Protein AF-A0A953TD61-F1 (afdb_monomer)

Solvent-accessible surface area (backbone atoms only — not comparable to full-atom values): 10544 Å² total; per-residue (Å²): 141,70,76,43,74,45,66,71,70,44,98,88,48,30,30,57,29,35,32,73,29,71,66,87,88,60,69,50,25,91,48,70,39,69,30,30,52,64,62,56,59,44,65,55,43,39,70,59,88,69,64,51,62,60,52,46,26,22,32,59,20,44,52,94,82,62,68,45,67,29,32,35,44,33,43,32,48,51,88,45,45,30,19,66,27,52,58,43,60,45,64,42,51,42,48,46,72,72,83,89,61,90,57,77,68,76,60,95,72,79,56,65,42,73,56,65,56,94,85,57,55,69,68,56,58,50,49,52,52,51,47,45,57,69,54,35,74,40,93,92,34,48,75,76,65,30,45,36,34,23,49,14,72,47,86,96,52,69,51,72,32,43,46,39,33,32,38,43,50,62,38,68,49,50,77,50,71,83,34,40,48,63,66,63,25,54,119

Structure (mmCIF, N/CA/C/O backbone):
data_AF-A0A953TD61-F1
#
_entry.id   AF-A0A953TD61-F1
#
loop_
_atom_site.group_PDB
_atom_site.id
_atom_site.type_symbol
_atom_site.label_atom_id
_atom_site.label_alt_id
_atom_site.label_comp_id
_atom_site.label_asym_id
_atom_site.label_entity_id
_atom_site.label_seq_id
_atom_site.pdbx_PDB_ins_code
_atom_site.Cartn_x
_atom_site.Cartn_y
_atom_site.Cartn_z
_atom_site.occupancy
_atom_site.B_iso_or_equiv
_atom_site.auth_seq_id
_atom_site.auth_comp_id
_atom_site.auth_asym_id
_atom_site.auth_atom_id
_atom_site.pdbx_PDB_model_num
ATOM 1 N N . MET A 1 1 ? 18.459 3.121 7.136 1.00 71.12 1 MET A N 1
ATOM 2 C CA . MET A 1 1 ? 17.610 2.366 6.193 1.00 71.12 1 MET A CA 1
ATOM 3 C C . MET A 1 1 ? 17.046 1.161 6.914 1.00 71.12 1 MET A C 1
ATOM 5 O O . MET A 1 1 ? 17.725 0.621 7.779 1.00 71.12 1 MET A O 1
ATOM 9 N N . ARG A 1 2 ? 15.811 0.778 6.590 1.00 78.56 2 ARG A N 1
ATOM 10 C CA . ARG A 1 2 ? 15.090 -0.343 7.201 1.00 78.56 2 ARG A CA 1
ATOM 11 C C . ARG A 1 2 ? 14.958 -1.474 6.184 1.00 78.56 2 ARG A C 1
ATOM 13 O O . ARG A 1 2 ? 14.895 -1.210 4.984 1.00 78.56 2 ARG A O 1
ATOM 20 N N . LEU A 1 3 ? 14.929 -2.714 6.668 1.00 85.81 3 LEU A N 1
ATOM 21 C CA . LEU A 1 3 ? 14.542 -3.854 5.841 1.00 85.81 3 LEU A CA 1
ATOM 22 C C . LEU A 1 3 ? 13.082 -3.690 5.417 1.00 85.81 3 LEU A C 1
ATOM 24 O O . LEU A 1 3 ? 12.226 -3.342 6.233 1.00 85.81 3 LEU A O 1
ATOM 28 N N . LEU A 1 4 ? 12.805 -3.947 4.147 1.00 88.88 4 LEU A N 1
ATOM 29 C CA . LEU A 1 4 ? 11.438 -4.015 3.655 1.00 88.88 4 LEU A CA 1
ATOM 30 C C . LEU A 1 4 ? 10.788 -5.289 4.173 1.00 88.88 4 LEU A C 1
ATOM 32 O O . LEU A 1 4 ? 11.476 -6.275 4.439 1.00 88.88 4 LEU A O 1
ATOM 36 N N . LYS A 1 5 ? 9.461 -5.290 4.282 1.00 91.44 5 LYS A N 1
ATOM 37 C CA . LYS A 1 5 ? 8.729 -6.548 4.400 1.00 91.44 5 LYS A CA 1
ATOM 38 C C . LYS A 1 5 ? 8.460 -7.067 2.997 1.00 91.44 5 LYS A C 1
ATOM 40 O O . LYS A 1 5 ? 7.758 -6.369 2.266 1.00 91.44 5 LYS A O 1
ATOM 45 N N . PRO A 1 6 ? 9.003 -8.228 2.600 1.00 91.12 6 PRO A N 1
ATOM 46 C CA . PRO A 1 6 ? 8.656 -8.869 1.340 1.00 91.12 6 PRO A CA 1
ATOM 47 C C . PRO A 1 6 ? 7.180 -9.262 1.304 1.00 91.12 6 PRO A C 1
ATOM 49 O O . PRO A 1 6 ? 6.571 -9.538 2.338 1.00 91.12 6 PRO A O 1
ATOM 52 N N . LEU A 1 7 ? 6.622 -9.312 0.102 1.00 91.25 7 LEU A N 1
ATOM 53 C CA . LEU A 1 7 ? 5.311 -9.889 -0.144 1.00 91.25 7 LEU A CA 1
ATOM 54 C C . LEU A 1 7 ? 5.343 -11.401 0.147 1.00 91.25 7 LEU A C 1
ATOM 56 O O . LEU A 1 7 ? 6.167 -12.119 -0.422 1.00 91.25 7 LEU A O 1
ATOM 60 N N . THR A 1 8 ? 4.443 -11.882 1.003 1.00 88.94 8 THR A N 1
ATOM 61 C CA . THR A 1 8 ? 4.252 -13.318 1.261 1.00 88.94 8 THR A CA 1
ATOM 62 C C . THR A 1 8 ? 3.082 -13.810 0.422 1.00 88.94 8 THR A C 1
ATOM 64 O O . THR A 1 8 ? 1.988 -13.262 0.529 1.00 88.94 8 THR A O 1
ATOM 67 N N . VAL A 1 9 ? 3.320 -14.810 -0.426 1.00 93.62 9 VAL A N 1
ATOM 68 C CA . VAL A 1 9 ? 2.310 -15.365 -1.338 1.00 93.62 9 VAL A CA 1
ATOM 69 C C . VAL A 1 9 ? 1.708 -16.623 -0.722 1.00 93.62 9 VAL A C 1
ATOM 71 O O . VAL A 1 9 ? 2.447 -17.516 -0.302 1.00 93.62 9 VAL A O 1
ATOM 74 N N . ASP A 1 10 ? 0.381 -16.688 -0.681 1.00 94.25 10 ASP A N 1
ATOM 75 C CA . ASP A 1 10 ? -0.367 -17.861 -0.241 1.00 94.25 10 ASP A CA 1
ATOM 76 C C . ASP A 1 10 ? -0.190 -19.025 -1.242 1.00 94.25 10 ASP A C 1
ATOM 78 O O . ASP A 1 10 ? 0.139 -18.803 -2.412 1.00 94.25 10 ASP A O 1
ATOM 82 N N . PRO A 1 11 ? -0.421 -20.291 -0.838 1.00 95.62 11 PRO A N 1
ATOM 83 C CA . PRO A 1 11 ? -0.244 -21.449 -1.722 1.00 95.62 11 PRO A CA 1
ATOM 84 C C . PRO A 1 11 ? -1.056 -21.406 -3.026 1.00 95.62 11 PRO A C 1
ATOM 86 O O . PRO A 1 11 ? -0.688 -22.063 -3.998 1.00 95.62 11 PRO A O 1
ATOM 89 N N . ASP A 1 12 ? -2.151 -20.643 -3.062 1.00 95.06 12 ASP A N 1
ATOM 90 C CA . ASP A 1 12 ? -2.997 -20.452 -4.244 1.00 95.06 12 ASP A CA 1
ATOM 91 C C . ASP A 1 12 ? -2.491 -19.347 -5.198 1.00 95.06 12 ASP A C 1
ATOM 93 O O . ASP A 1 12 ? -3.130 -19.050 -6.210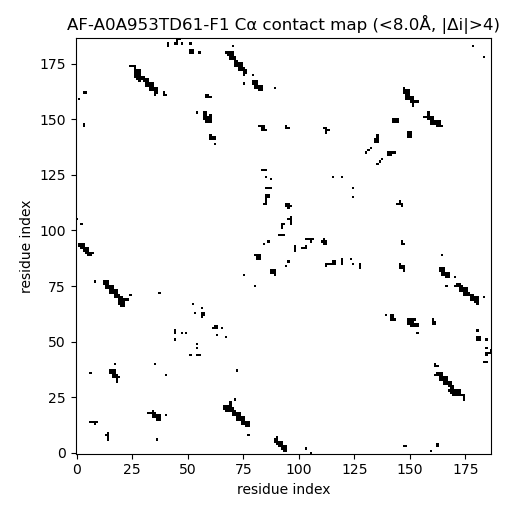 1.00 95.06 12 ASP A O 1
ATOM 97 N N . GLY A 1 13 ? -1.335 -18.743 -4.901 1.00 96.06 13 GLY A N 1
ATOM 98 C CA . GLY A 1 13 ? -0.738 -17.668 -5.691 1.00 96.06 13 GLY A CA 1
ATOM 99 C C . GLY A 1 13 ? -1.340 -16.287 -5.422 1.00 96.06 13 GLY A C 1
ATOM 100 O O . GLY A 1 13 ? -1.024 -15.332 -6.146 1.00 96.06 13 GLY A O 1
ATOM 101 N N . THR A 1 14 ? -2.209 -16.160 -4.417 1.00 97.38 14 THR A N 1
ATOM 102 C CA . THR A 1 14 ? -2.798 -14.886 -4.005 1.00 97.38 14 THR A CA 1
ATOM 103 C C . THR A 1 14 ? -2.101 -14.295 -2.786 1.00 97.38 14 THR A C 1
ATOM 105 O O . THR A 1 14 ? -1.265 -14.922 -2.142 1.00 97.38 14 THR A O 1
ATOM 108 N N . VAL A 1 15 ? -2.378 -13.023 -2.529 1.00 97.31 15 VAL A N 1
ATOM 109 C CA . VAL A 1 15 ? -1.870 -12.262 -1.392 1.00 97.31 15 VAL A CA 1
ATOM 110 C C . VAL A 1 15 ? -3.025 -11.440 -0.851 1.00 97.31 15 VAL A C 1
ATOM 112 O O . VAL A 1 15 ? -3.818 -10.882 -1.619 1.00 97.31 15 VAL A O 1
ATOM 115 N N . GLU A 1 16 ? -3.097 -11.337 0.469 1.00 97.56 16 GLU A N 1
ATOM 116 C CA . GLU A 1 16 ? -4.021 -10.440 1.143 1.00 97.56 16 GLU A CA 1
ATOM 117 C C . GLU A 1 16 ? -3.362 -9.079 1.412 1.00 97.56 16 GLU A C 1
ATOM 119 O O . GLU A 1 16 ? -2.329 -8.961 2.079 1.00 97.56 16 GLU A O 1
ATOM 124 N N . VAL A 1 17 ? -3.963 -8.030 0.861 1.00 98.12 17 VAL A N 1
ATOM 125 C CA . VAL A 1 17 ? -3.501 -6.643 0.978 1.00 98.12 17 VAL A CA 1
ATOM 126 C C . VAL A 1 17 ? -4.634 -5.758 1.473 1.00 98.12 17 VAL A C 1
ATOM 128 O O . VAL A 1 17 ? -5.797 -6.147 1.444 1.00 98.12 17 VAL A O 1
ATOM 131 N N . VAL A 1 18 ? -4.311 -4.556 1.929 1.00 98.31 18 VAL A N 1
ATOM 132 C CA . VAL A 1 18 ? -5.294 -3.602 2.440 1.00 98.31 18 VAL A CA 1
ATOM 133 C C . VAL A 1 18 ? -5.077 -2.221 1.838 1.00 98.31 18 VAL A C 1
ATOM 135 O O . VAL A 1 18 ? -3.939 -1.775 1.676 1.00 98.31 18 VA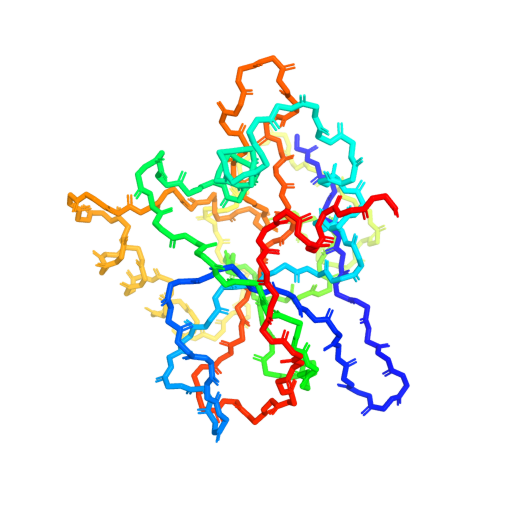L A O 1
ATOM 138 N N . THR A 1 19 ? -6.175 -1.547 1.502 1.00 98.25 19 THR A N 1
ATOM 139 C CA . THR A 1 19 ? -6.187 -0.163 1.015 1.00 98.25 19 THR A CA 1
ATOM 140 C C . THR A 1 19 ? -7.086 0.711 1.883 1.00 98.25 19 THR A C 1
ATOM 142 O O . THR A 1 19 ? -8.106 0.245 2.395 1.00 98.25 19 THR A O 1
ATOM 145 N N . ALA A 1 20 ? -6.701 1.977 2.034 1.00 97.75 20 ALA A N 1
ATOM 146 C CA . ALA A 1 20 ? -7.473 3.017 2.701 1.00 97.75 20 ALA A CA 1
ATOM 147 C C . ALA A 1 20 ? -7.879 4.061 1.657 1.00 97.75 20 ALA A C 1
ATOM 149 O O . ALA A 1 20 ? -7.024 4.587 0.945 1.00 97.75 20 ALA A O 1
ATOM 150 N N . THR A 1 21 ? -9.176 4.332 1.515 1.00 96.12 21 THR A N 1
ATOM 151 C CA . THR A 1 21 ? -9.692 5.131 0.398 1.00 96.12 21 THR A CA 1
ATOM 152 C C . THR A 1 21 ? -11.025 5.796 0.731 1.00 96.12 21 THR A C 1
ATOM 154 O O . THR A 1 21 ? -11.779 5.339 1.589 1.00 96.12 21 THR A O 1
ATOM 157 N N . LYS A 1 22 ? -11.349 6.875 0.017 1.00 95.50 22 LYS A N 1
ATOM 158 C CA . LYS A 1 22 ? -12.690 7.479 0.009 1.00 95.50 22 LYS A CA 1
ATOM 159 C C . LYS A 1 22 ? -13.619 6.937 -1.067 1.00 95.50 22 LYS A C 1
ATOM 161 O O . LYS A 1 22 ? -14.803 7.254 -1.069 1.00 95.50 22 LYS A O 1
ATOM 166 N N . TYR A 1 23 ? -13.087 6.131 -1.976 1.00 95.12 23 TYR A N 1
ATOM 167 C CA . TYR A 1 23 ? -13.833 5.567 -3.090 1.00 95.12 23 TYR A CA 1
ATOM 168 C C . TYR A 1 23 ? -14.343 4.161 -2.766 1.00 95.12 23 TYR A C 1
ATOM 170 O O . TYR A 1 23 ? -13.807 3.466 -1.902 1.00 95.12 23 TYR A O 1
ATOM 178 N N . GLU A 1 24 ? -15.375 3.737 -3.487 1.00 95.62 24 GLU A N 1
ATOM 179 C CA . GLU A 1 24 ? -15.787 2.336 -3.540 1.00 95.62 24 GLU A CA 1
ATOM 180 C C . GLU A 1 24 ? -14.776 1.536 -4.373 1.00 95.62 24 GLU A C 1
ATOM 182 O O . GLU A 1 24 ? -14.328 1.993 -5.431 1.00 95.62 24 GLU A O 1
ATOM 187 N N . VAL A 1 25 ? -14.407 0.344 -3.900 1.00 96.50 25 VAL A N 1
ATOM 188 C CA . VAL A 1 25 ? -13.493 -0.544 -4.628 1.00 96.50 25 VAL A CA 1
ATOM 189 C C . VAL A 1 25 ? -14.304 -1.468 -5.529 1.00 96.50 25 VAL A C 1
ATOM 191 O O . VAL A 1 25 ? -15.242 -2.128 -5.091 1.00 96.50 25 VAL A O 1
ATOM 194 N N . THR A 1 26 ? -13.928 -1.518 -6.803 1.00 95.62 26 THR A N 1
ATOM 195 C CA . THR A 1 26 ? -14.569 -2.348 -7.831 1.00 95.62 26 THR A CA 1
ATOM 196 C C . THR A 1 26 ? -13.637 -3.467 -8.290 1.00 95.62 26 THR A C 1
ATOM 198 O O . THR A 1 26 ? -12.434 -3.431 -8.040 1.00 95.62 26 THR A O 1
ATOM 201 N N . SER A 1 27 ? -14.198 -4.476 -8.955 1.00 96.50 27 SER A N 1
ATOM 202 C CA . SER A 1 27 ? -13.443 -5.550 -9.603 1.00 96.50 27 SER A CA 1
ATOM 203 C C . SER A 1 27 ? -13.948 -5.691 -11.046 1.00 96.50 27 SER A C 1
ATOM 205 O O . SER A 1 27 ? -15.150 -5.910 -11.227 1.00 96.50 27 SER A O 1
ATOM 207 N N . PRO A 1 28 ? -13.096 -5.511 -12.072 1.00 97.81 28 PRO A N 1
ATOM 208 C CA . PRO A 1 28 ? -11.665 -5.201 -11.987 1.00 97.81 28 PRO A CA 1
ATOM 209 C C . PRO A 1 28 ? -11.389 -3.789 -11.443 1.00 97.81 28 PRO A C 1
ATOM 211 O O . PRO A 1 28 ? -12.237 -2.901 -11.538 1.00 97.81 28 PRO A O 1
ATOM 214 N N . LEU A 1 29 ? -10.184 -3.562 -10.912 1.00 97.81 29 LEU A N 1
ATOM 215 C CA . LEU A 1 29 ? -9.787 -2.243 -10.404 1.00 97.81 29 LEU A CA 1
ATOM 216 C C . LEU A 1 29 ? -9.742 -1.192 -11.526 1.00 97.81 29 LEU A C 1
ATOM 218 O O . LEU A 1 29 ? -9.069 -1.375 -12.542 1.00 97.81 29 LEU A O 1
ATOM 222 N N . TYR A 1 30 ? -10.401 -0.049 -11.319 1.00 94.56 30 TYR A N 1
ATOM 223 C CA . TYR A 1 30 ? -10.442 1.049 -12.297 1.00 94.56 30 TYR A CA 1
ATOM 224 C C . TYR A 1 30 ? -9.081 1.737 -12.519 1.00 94.56 30 TYR A C 1
ATOM 226 O O . TYR A 1 30 ? -8.790 2.229 -13.614 1.00 94.56 30 TYR A O 1
ATOM 234 N N . GLY A 1 31 ? -8.233 1.759 -11.490 1.00 93.88 31 GLY A N 1
ATOM 235 C CA . GLY A 1 31 ? -6.922 2.397 -11.502 1.00 93.88 31 GLY A CA 1
ATOM 236 C C . GLY A 1 31 ? -5.918 1.652 -10.631 1.00 93.88 31 GLY A C 1
ATOM 237 O O . GLY A 1 31 ? -6.282 0.735 -9.892 1.00 93.88 31 GLY A O 1
ATOM 238 N N . ASP A 1 32 ? -4.656 2.061 -10.732 1.00 95.38 32 ASP A N 1
ATOM 239 C CA . ASP A 1 32 ? -3.615 1.565 -9.838 1.00 95.38 32 ASP A CA 1
ATOM 240 C C . ASP A 1 32 ? -3.990 1.907 -8.397 1.00 95.38 32 ASP A C 1
ATOM 242 O O . ASP A 1 32 ? -4.325 3.049 -8.078 1.00 95.38 32 ASP A O 1
ATOM 246 N N . THR A 1 33 ? -3.974 0.895 -7.537 1.00 96.50 33 THR A N 1
ATOM 247 C CA . THR A 1 33 ? -4.426 1.019 -6.152 1.00 96.50 33 THR A CA 1
ATOM 248 C C . THR A 1 33 ? -3.239 0.845 -5.222 1.00 96.50 33 THR A C 1
ATOM 250 O O . THR A 1 33 ? -2.604 -0.211 -5.217 1.00 96.50 33 THR A O 1
ATOM 253 N N . TRP A 1 34 ? -2.947 1.878 -4.429 1.00 96.12 34 TRP A N 1
ATOM 254 C CA . TRP A 1 34 ? -1.965 1.797 -3.351 1.00 96.12 34 TRP A CA 1
ATOM 255 C C . TRP A 1 34 ? -2.477 0.900 -2.231 1.00 96.12 34 TRP A C 1
ATOM 257 O O . TRP A 1 34 ? -3.594 1.074 -1.732 1.00 96.12 34 TRP A O 1
ATOM 267 N N . VAL A 1 35 ? -1.643 -0.058 -1.838 1.00 97.94 35 VAL A N 1
ATOM 268 C CA . VAL A 1 35 ? -1.954 -1.032 -0.796 1.00 97.94 35 VAL A CA 1
ATOM 269 C C . VAL A 1 35 ? -0.756 -1.258 0.119 1.00 97.94 35 VAL A C 1
ATOM 271 O O . VAL A 1 35 ? 0.397 -1.016 -0.242 1.00 97.94 35 VAL A O 1
ATOM 274 N N . THR A 1 36 ? -1.041 -1.784 1.302 1.00 97.19 36 THR A N 1
ATOM 275 C CA . THR A 1 36 ? -0.051 -2.380 2.200 1.00 97.19 36 THR A CA 1
ATOM 276 C C . THR A 1 36 ? -0.423 -3.831 2.500 1.00 97.19 36 THR A C 1
ATOM 278 O O . THR A 1 36 ? -1.512 -4.284 2.151 1.00 97.19 36 THR A O 1
ATOM 281 N N . ILE A 1 37 ? 0.488 -4.597 3.093 1.00 94.44 37 ILE A N 1
ATOM 282 C CA . ILE A 1 37 ? 0.284 -6.030 3.339 1.00 94.44 37 ILE A CA 1
ATOM 283 C C . ILE A 1 37 ? -0.515 -6.269 4.621 1.00 94.44 37 ILE A C 1
ATOM 285 O O . ILE A 1 37 ? -0.309 -5.606 5.642 1.00 94.44 37 ILE A O 1
ATOM 289 N N . VAL A 1 38 ? -1.401 -7.262 4.600 1.00 95.50 38 VAL A N 1
ATOM 290 C CA . VAL A 1 38 ? -2.041 -7.760 5.822 1.00 95.50 38 VAL A CA 1
ATOM 291 C C . VAL A 1 38 ? -1.084 -8.734 6.529 1.00 95.50 38 VAL A C 1
ATOM 293 O O . VAL A 1 38 ? -0.414 -9.517 5.857 1.00 95.50 38 VAL A O 1
ATOM 296 N N . PRO A 1 39 ? -0.961 -8.702 7.872 1.00 95.06 39 PRO A N 1
ATOM 297 C CA . PRO A 1 39 ? -1.645 -7.828 8.829 1.00 95.06 39 PRO A CA 1
ATOM 298 C C . PRO A 1 39 ? -0.784 -6.637 9.296 1.00 95.06 39 PRO A C 1
ATOM 300 O O . PRO A 1 39 ? -0.927 -6.202 10.438 1.00 95.06 39 PRO A O 1
ATOM 303 N N . GLU A 1 40 ? 0.139 -6.105 8.482 1.00 95.69 40 GLU A N 1
ATOM 304 C CA . GLU A 1 40 ? 1.085 -5.069 8.935 1.00 95.69 40 GLU A CA 1
ATOM 305 C C . GLU A 1 40 ? 0.373 -3.826 9.473 1.00 95.69 40 GLU A C 1
ATOM 307 O O . GLU A 1 40 ? 0.580 -3.463 10.633 1.00 95.69 40 GLU A O 1
ATOM 312 N N . MET A 1 41 ? -0.476 -3.200 8.654 1.00 95.81 41 MET A N 1
ATOM 313 C CA . MET A 1 41 ? -1.194 -1.988 9.054 1.00 95.81 41 MET A CA 1
ATOM 314 C C . MET A 1 41 ? -2.053 -2.235 10.292 1.00 95.81 41 MET A C 1
ATOM 316 O O . MET A 1 41 ? -2.040 -1.425 11.214 1.00 95.81 41 MET A O 1
ATOM 320 N N . GLN A 1 42 ? -2.738 -3.381 10.346 1.00 96.25 42 GLN A N 1
ATOM 321 C CA . GLN A 1 42 ? -3.600 -3.737 11.472 1.00 96.25 42 GLN A CA 1
ATOM 322 C C . GLN A 1 42 ? -2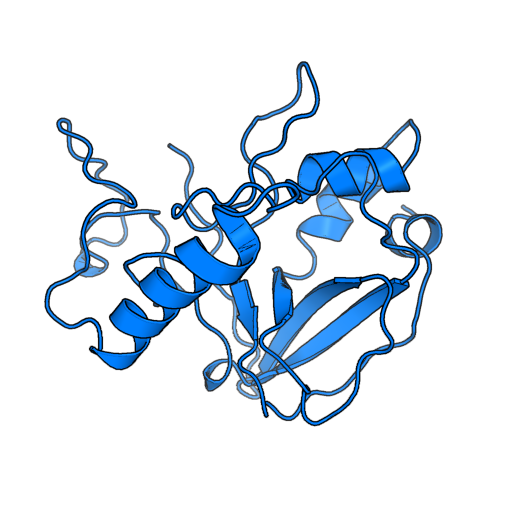.798 -3.915 12.765 1.00 96.25 42 GLN A C 1
ATOM 324 O O . GLN A 1 42 ? -3.165 -3.391 13.812 1.00 96.25 42 GLN A O 1
ATOM 329 N N . THR A 1 43 ? -1.654 -4.598 12.687 1.00 96.56 43 THR A N 1
ATOM 330 C CA . THR A 1 43 ? -0.761 -4.819 13.834 1.00 96.56 43 THR A CA 1
ATOM 331 C C . THR A 1 43 ? -0.259 -3.501 14.420 1.00 96.56 43 THR A C 1
ATOM 333 O O . THR A 1 43 ? -0.119 -3.377 15.638 1.00 96.56 43 THR A O 1
ATOM 336 N N . ILE A 1 44 ? 0.024 -2.518 13.560 1.00 96.00 44 ILE A N 1
ATOM 337 C CA . ILE A 1 44 ? 0.470 -1.190 13.983 1.00 96.00 44 ILE A CA 1
ATOM 338 C C . ILE A 1 44 ? -0.706 -0.405 14.571 1.00 96.00 44 ILE A C 1
ATOM 340 O O . ILE A 1 44 ? -0.597 0.105 15.687 1.00 96.00 44 ILE A O 1
ATOM 344 N N . CYS A 1 45 ? -1.835 -0.341 13.862 1.00 97.00 45 CYS A N 1
ATOM 345 C CA . CYS A 1 45 ? -2.933 0.539 14.243 1.00 97.00 45 CYS A CA 1
ATOM 346 C C . 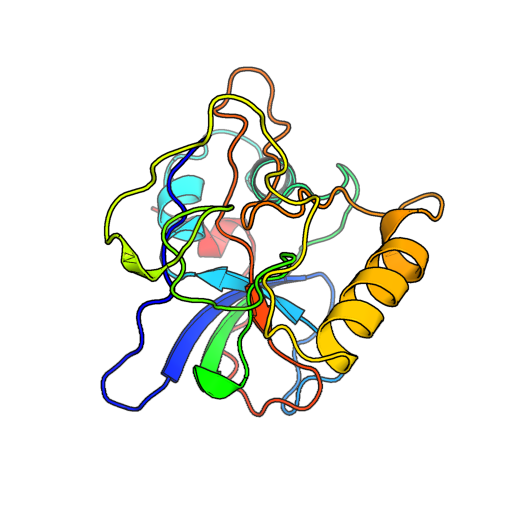CYS A 1 45 ? -3.752 0.048 15.443 1.00 97.00 45 CYS A C 1
ATOM 348 O O . CYS A 1 45 ? -4.337 0.864 16.144 1.00 97.00 45 CYS A O 1
ATOM 350 N N . ARG A 1 46 ? -3.693 -1.241 15.801 1.00 97.38 46 ARG A N 1
ATOM 351 C CA . ARG A 1 46 ? -4.241 -1.747 17.078 1.00 97.38 46 ARG A CA 1
ATOM 352 C C . ARG A 1 46 ? -3.605 -1.139 18.327 1.00 97.38 46 ARG A C 1
ATOM 354 O O . ARG A 1 46 ? -4.147 -1.260 19.420 1.00 97.38 46 ARG A O 1
ATOM 361 N N . ARG A 1 47 ? -2.432 -0.516 18.185 1.00 95.75 47 ARG A N 1
ATOM 362 C CA . ARG A 1 47 ? -1.710 0.158 19.277 1.00 95.75 47 ARG A CA 1
ATOM 363 C C . ARG A 1 47 ? -1.978 1.660 19.317 1.00 95.75 47 ARG A C 1
ATOM 365 O O . ARG A 1 47 ? -1.354 2.370 20.103 1.00 95.75 47 ARG A O 1
ATOM 372 N N . PHE A 1 48 ? -2.840 2.158 18.437 1.00 95.75 48 PHE A N 1
ATOM 373 C CA . PHE A 1 48 ? -3.214 3.561 18.392 1.00 95.75 48 PHE A CA 1
ATOM 374 C C . PHE A 1 48 ? -4.038 3.929 19.622 1.00 95.75 48 PHE A C 1
ATOM 376 O O . PHE A 1 48 ? -4.903 3.182 20.067 1.00 95.75 48 PHE A O 1
ATOM 383 N N . THR A 1 49 ? -3.724 5.087 20.193 1.00 94.00 49 THR A N 1
ATOM 384 C CA . THR A 1 49 ? -4.357 5.607 21.415 1.00 94.00 49 THR A CA 1
ATOM 385 C C . THR A 1 49 ? -5.053 6.946 21.192 1.00 94.00 49 THR A C 1
ATOM 387 O O . THR A 1 49 ? -5.662 7.472 22.118 1.00 94.00 49 THR A O 1
ATOM 390 N N . GLY A 1 50 ? -4.937 7.520 19.991 1.00 93.06 50 GLY A N 1
ATOM 391 C CA . GLY A 1 50 ? -5.523 8.811 19.636 1.00 93.06 50 GLY A CA 1
ATOM 392 C C . GLY A 1 50 ? -6.566 8.680 18.532 1.00 93.06 50 GLY A C 1
ATOM 393 O O . GLY A 1 50 ? -7.222 7.651 18.397 1.00 93.06 50 GLY A O 1
ATOM 394 N N . ASP A 1 51 ? -6.688 9.730 17.724 1.00 96.69 51 ASP A N 1
ATOM 395 C CA . ASP A 1 51 ? -7.488 9.710 16.500 1.00 96.69 51 ASP A CA 1
ATOM 396 C C . ASP A 1 51 ? -6.911 8.677 15.516 1.00 96.69 51 ASP A C 1
ATOM 398 O O . ASP A 1 51 ? -5.842 8.879 14.934 1.00 96.69 51 ASP A O 1
ATOM 402 N N . VAL A 1 52 ? -7.612 7.550 15.365 1.00 97.31 52 VAL A N 1
ATOM 403 C CA . VAL A 1 52 ? -7.199 6.423 14.517 1.00 97.31 52 VAL A CA 1
ATOM 404 C C . VAL A 1 52 ? -7.074 6.848 13.059 1.00 97.31 52 VAL A C 1
ATOM 406 O O . VAL A 1 52 ? -6.114 6.467 12.391 1.00 97.31 52 VAL A O 1
ATOM 409 N N . THR A 1 53 ? -8.012 7.658 12.569 1.00 97.38 53 THR A N 1
ATOM 410 C CA . THR A 1 53 ? -8.019 8.118 11.181 1.00 97.38 53 THR A CA 1
ATOM 411 C C . THR A 1 53 ? -6.813 9.020 10.913 1.00 97.38 53 THR A C 1
ATOM 413 O O . THR A 1 53 ? -6.091 8.808 9.937 1.00 97.38 53 THR A O 1
ATOM 416 N N . MET A 1 54 ? -6.522 9.970 11.806 1.00 97.62 54 MET A N 1
ATOM 417 C CA . MET A 1 54 ? -5.323 10.809 11.705 1.00 97.62 54 MET A CA 1
ATOM 418 C C . MET A 1 54 ? -4.035 9.977 11.786 1.00 97.62 54 MET A C 1
ATOM 420 O O . MET A 1 54 ? -3.137 10.145 10.965 1.00 97.62 54 MET A O 1
ATOM 424 N N . GLN A 1 55 ? -3.960 9.022 12.715 1.00 97.69 55 GLN A N 1
ATOM 425 C CA . GLN A 1 55 ? -2.776 8.174 12.884 1.00 97.69 55 GLN A CA 1
ATOM 426 C C . GLN A 1 55 ? -2.557 7.205 11.714 1.00 97.69 55 GLN A C 1
ATOM 428 O O . GLN A 1 55 ? -1.415 6.855 11.410 1.00 97.69 55 GLN A O 1
ATOM 433 N N . LEU A 1 56 ? -3.615 6.798 11.007 1.00 97.81 56 LEU A N 1
ATOM 434 C CA . LEU A 1 56 ? -3.484 6.079 9.741 1.00 97.81 56 LEU A CA 1
ATOM 435 C C . LEU A 1 56 ? -2.974 6.984 8.618 1.00 97.81 56 LEU A C 1
ATOM 437 O O . LEU A 1 56 ? -2.127 6.538 7.849 1.00 97.81 56 LEU A O 1
ATOM 441 N N . ARG A 1 57 ? -3.425 8.244 8.522 1.00 96.94 57 ARG A N 1
ATOM 442 C CA . ARG A 1 57 ? -2.868 9.201 7.544 1.00 96.94 57 ARG A CA 1
ATOM 443 C C . ARG A 1 57 ? -1.380 9.417 7.770 1.00 96.94 57 ARG A C 1
ATOM 445 O O . ARG A 1 57 ? -0.612 9.369 6.813 1.00 96.94 57 ARG A O 1
ATOM 452 N N . GLU A 1 58 ? -0.987 9.580 9.030 1.00 96.62 58 GLU A N 1
ATOM 453 C CA . GLU A 1 58 ? 0.411 9.636 9.449 1.00 96.62 58 GLU A CA 1
ATOM 454 C C . GLU A 1 58 ? 1.168 8.390 8.989 1.00 96.62 58 GLU A C 1
ATOM 456 O O . GLU A 1 58 ? 2.098 8.499 8.194 1.00 96.62 58 GLU A O 1
ATOM 461 N N . LEU A 1 59 ? 0.720 7.202 9.410 1.00 97.12 59 LEU A N 1
ATOM 462 C CA . LEU A 1 59 ? 1.366 5.926 9.098 1.00 97.12 59 LEU A CA 1
ATOM 463 C C . LEU A 1 59 ? 1.512 5.688 7.590 1.00 97.12 59 LEU A C 1
ATOM 465 O O . LEU A 1 59 ? 2.550 5.202 7.141 1.00 97.12 59 LEU A O 1
ATOM 469 N N . LEU A 1 60 ? 0.476 6.000 6.813 1.00 96.44 60 LEU A N 1
ATOM 470 C CA . LEU A 1 60 ? 0.411 5.769 5.369 1.00 96.44 60 LEU A CA 1
ATOM 471 C C . LEU A 1 60 ? 1.027 6.913 4.548 1.00 96.44 60 LEU A C 1
ATOM 473 O O . LEU A 1 60 ? 1.016 6.851 3.322 1.00 96.44 60 LEU A O 1
ATOM 477 N N . GLY A 1 61 ? 1.587 7.943 5.192 1.00 94.56 61 GLY A N 1
ATOM 478 C CA . GLY A 1 61 ? 2.199 9.074 4.496 1.00 94.56 61 GLY A CA 1
ATOM 479 C C . GLY A 1 61 ? 1.205 9.888 3.665 1.00 94.56 61 GLY A C 1
ATOM 480 O O . GLY A 1 61 ? 1.572 10.448 2.636 1.00 94.56 61 GLY A O 1
ATOM 481 N N . LEU A 1 62 ? -0.058 9.935 4.088 1.00 93.81 62 LEU A N 1
ATOM 482 C CA . LEU A 1 62 ? -1.125 10.685 3.429 1.00 93.81 62 LEU A CA 1
ATOM 483 C C . LEU A 1 62 ? -1.160 12.138 3.938 1.00 93.81 62 LEU A C 1
ATOM 485 O O . LEU A 1 62 ? -0.761 12.384 5.079 1.00 93.81 62 LEU A O 1
ATOM 489 N N . PRO A 1 63 ? -1.661 13.102 3.142 1.00 92.00 63 PRO A N 1
ATOM 490 C CA . PRO A 1 63 ? -1.906 14.459 3.605 1.00 92.00 63 PRO A CA 1
ATOM 491 C C . PRO A 1 63 ? -2.841 14.476 4.826 1.00 92.00 63 PRO A C 1
ATOM 493 O O . PRO A 1 63 ? -3.744 13.634 4.909 1.00 92.00 63 PRO A O 1
ATOM 496 N N . PRO A 1 64 ? -2.677 15.433 5.759 1.00 92.38 64 PRO A N 1
ATOM 497 C CA . PRO A 1 64 ? -3.493 15.508 6.974 1.00 92.38 64 PRO A CA 1
ATOM 498 C C . PRO A 1 64 ? -5.007 15.587 6.723 1.00 92.38 64 PRO A C 1
ATOM 500 O O . PRO A 1 64 ? -5.796 15.115 7.541 1.00 92.38 64 PRO A O 1
ATOM 503 N N . ASP A 1 65 ? -5.412 16.160 5.591 1.00 91.69 65 ASP A N 1
ATOM 504 C CA . ASP A 1 65 ? -6.797 16.351 5.159 1.00 91.69 65 ASP A CA 1
ATOM 505 C C . ASP A 1 65 ? -7.311 15.242 4.220 1.00 91.69 65 ASP A C 1
ATOM 507 O O . ASP A 1 65 ? -8.469 15.273 3.803 1.00 91.69 65 ASP A O 1
ATOM 511 N N . HIS A 1 66 ? -6.499 14.226 3.902 1.00 92.75 66 HIS A N 1
ATOM 512 C CA . HIS A 1 66 ? -6.888 13.187 2.952 1.00 92.75 66 HIS A CA 1
ATOM 513 C C . HIS A 1 66 ? -7.959 12.239 3.510 1.00 92.75 66 HIS A C 1
ATOM 515 O O . HIS A 1 66 ? -7.762 11.539 4.501 1.00 92.75 66 HIS A O 1
ATOM 521 N N . GLU A 1 67 ? -9.119 12.164 2.872 1.00 95.25 67 GLU A N 1
ATOM 522 C CA . GLU A 1 67 ? -10.233 11.337 3.343 1.00 95.25 67 GLU A CA 1
ATOM 523 C C . GLU A 1 67 ? -9.977 9.836 3.125 1.00 95.25 67 GLU A C 1
ATOM 525 O O . GLU A 1 67 ? -9.724 9.398 2.005 1.00 95.25 67 GLU A O 1
ATOM 530 N N . ILE A 1 68 ? -10.106 9.044 4.195 1.00 96.69 68 ILE A N 1
ATOM 531 C CA . ILE A 1 68 ? -10.001 7.574 4.172 1.00 96.69 68 ILE A CA 1
ATOM 532 C C . ILE A 1 68 ? -11.146 6.901 4.957 1.00 96.69 68 ILE A C 1
ATOM 534 O O . ILE A 1 68 ? -10.888 6.097 5.847 1.00 96.69 68 ILE A O 1
ATOM 538 N N . PRO A 1 69 ? -12.423 7.222 4.673 1.00 97.75 69 PRO A N 1
ATOM 539 C CA . PRO A 1 69 ? -13.559 6.660 5.408 1.00 97.75 69 PRO A CA 1
ATOM 540 C C . PRO A 1 69 ? -13.694 5.138 5.260 1.00 97.75 69 PRO A C 1
ATOM 542 O O . PRO A 1 69 ? -14.378 4.516 6.070 1.00 97.75 69 PRO A O 1
ATOM 545 N N . ASN A 1 70 ? -13.064 4.542 4.241 1.00 98.12 70 ASN A N 1
ATOM 546 C CA . ASN A 1 70 ? -13.202 3.130 3.920 1.00 98.12 70 ASN A CA 1
ATOM 547 C C . ASN A 1 70 ? -11.844 2.424 3.971 1.00 98.12 70 ASN A C 1
ATOM 549 O O . ASN A 1 70 ? -10.891 2.843 3.308 1.00 98.12 70 ASN A O 1
ATOM 553 N N . ILE A 1 71 ? -11.792 1.301 4.682 1.00 98.44 71 ILE A N 1
ATOM 554 C CA . ILE A 1 71 ? -10.715 0.319 4.591 1.00 98.44 71 ILE A CA 1
ATOM 555 C C . ILE A 1 71 ? -11.263 -0.935 3.906 1.00 98.44 71 ILE A C 1
ATOM 557 O O . ILE A 1 71 ? -12.325 -1.436 4.280 1.00 98.44 71 ILE A O 1
ATOM 561 N N . TYR A 1 72 ? -10.527 -1.444 2.918 1.00 98.50 72 TYR A N 1
ATOM 562 C CA . TYR A 1 72 ? -10.840 -2.698 2.234 1.00 98.50 72 TYR A CA 1
ATOM 563 C C . TYR A 1 72 ? -9.653 -3.643 2.287 1.00 98.50 72 TYR A C 1
ATOM 565 O O . TYR A 1 72 ? -8.557 -3.292 1.846 1.00 98.50 72 TYR A O 1
ATOM 573 N N . THR A 1 73 ? -9.900 -4.868 2.739 1.00 98.25 73 THR A N 1
ATOM 574 C CA . THR A 1 73 ? -8.999 -5.992 2.486 1.00 98.25 73 THR A CA 1
ATOM 575 C C . THR A 1 73 ? -9.284 -6.551 1.097 1.00 98.25 73 THR A C 1
ATOM 577 O O . THR A 1 73 ? -10.439 -6.786 0.745 1.00 98.25 73 THR A O 1
ATOM 580 N N . LEU A 1 74 ? -8.243 -6.772 0.304 1.00 98.44 74 LEU A N 1
ATOM 581 C CA . LEU A 1 74 ? -8.319 -7.304 -1.050 1.00 98.44 74 LEU A CA 1
ATOM 582 C C . LEU A 1 74 ? -7.499 -8.588 -1.125 1.00 98.44 74 LEU A C 1
ATOM 584 O O . LEU A 1 74 ? -6.344 -8.612 -0.698 1.00 98.44 74 LEU A O 1
ATOM 588 N N . ARG A 1 75 ? -8.067 -9.635 -1.725 1.00 98.31 75 ARG A N 1
ATOM 589 C CA . ARG A 1 75 ? -7.299 -10.813 -2.145 1.00 98.31 75 ARG A CA 1
ATOM 590 C C . ARG A 1 75 ? -6.983 -10.694 -3.632 1.00 98.31 75 ARG A C 1
ATOM 592 O O . ARG A 1 75 ? -7.891 -10.539 -4.454 1.00 98.31 75 ARG A O 1
ATOM 599 N N . VAL A 1 76 ? -5.691 -10.710 -3.952 1.00 98.25 76 VAL A N 1
ATOM 600 C CA . VAL A 1 76 ? -5.136 -10.317 -5.257 1.00 98.25 76 VAL A CA 1
ATOM 601 C C . VAL A 1 76 ? -4.115 -11.353 -5.707 1.00 98.25 76 VAL A C 1
ATOM 603 O O . VAL A 1 76 ? -3.387 -11.892 -4.880 1.00 98.25 76 VAL A O 1
ATOM 606 N N . LYS A 1 77 ? -4.009 -11.629 -7.010 1.00 98.19 77 LYS A N 1
ATOM 607 C CA . LYS A 1 77 ? -2.914 -12.460 -7.529 1.00 98.19 77 LYS A CA 1
ATOM 608 C C . LYS A 1 77 ? -1.577 -11.752 -7.324 1.00 98.19 77 LYS A C 1
ATOM 610 O O . LYS A 1 77 ? -1.437 -10.585 -7.680 1.00 98.19 77 LYS A O 1
ATOM 615 N N . ALA A 1 78 ? -0.564 -12.470 -6.846 1.00 97.06 78 ALA A N 1
ATOM 616 C CA . ALA A 1 78 ? 0.763 -11.892 -6.622 1.00 97.06 78 ALA A CA 1
ATOM 617 C C . ALA A 1 78 ? 1.381 -11.274 -7.894 1.00 97.06 78 ALA A C 1
ATOM 619 O O . ALA A 1 78 ? 2.115 -10.295 -7.812 1.00 97.06 78 ALA A O 1
ATOM 620 N N . ALA A 1 79 ? 1.049 -11.808 -9.074 1.00 96.81 79 ALA A N 1
ATOM 621 C CA . ALA A 1 79 ? 1.518 -11.296 -10.365 1.00 96.81 79 ALA A CA 1
ATOM 622 C C . ALA A 1 79 ? 0.971 -9.897 -10.725 1.00 96.81 79 ALA A C 1
ATOM 624 O O . ALA A 1 79 ? 1.578 -9.190 -11.532 1.00 96.81 79 ALA A O 1
ATOM 625 N N . ASP A 1 80 ? -0.146 -9.486 -10.118 1.00 97.88 80 ASP A N 1
ATOM 626 C CA . ASP A 1 80 ? -0.764 -8.173 -10.335 1.00 97.88 80 ASP A CA 1
ATOM 627 C C . ASP A 1 80 ? -0.240 -7.108 -9.354 1.00 97.88 80 ASP A C 1
ATOM 629 O O . ASP A 1 80 ? -0.642 -5.944 -9.420 1.00 97.88 80 ASP A O 1
ATOM 633 N N . LEU A 1 81 ? 0.671 -7.497 -8.457 1.00 97.75 81 LEU A N 1
ATOM 634 C CA . LEU A 1 81 ? 1.300 -6.638 -7.462 1.00 97.75 81 LEU A CA 1
ATOM 635 C C . LEU A 1 81 ? 2.732 -6.289 -7.865 1.00 97.75 81 LEU A C 1
ATOM 637 O O . LEU A 1 81 ? 3.490 -7.114 -8.374 1.00 97.75 81 LEU A O 1
ATOM 641 N N . PHE A 1 82 ? 3.129 -5.054 -7.589 1.00 96.56 82 PHE A N 1
ATOM 642 C CA . PHE A 1 82 ? 4.520 -4.630 -7.694 1.00 96.56 82 PHE A CA 1
ATOM 643 C C . PHE A 1 82 ? 4.846 -3.590 -6.628 1.00 96.56 82 PHE A C 1
ATOM 645 O O . PHE A 1 82 ? 3.959 -2.965 -6.041 1.00 96.56 82 PHE A O 1
ATOM 652 N N . ARG A 1 83 ? 6.137 -3.415 -6.359 1.00 94.31 83 ARG A N 1
ATOM 653 C CA . ARG A 1 83 ? 6.616 -2.392 -5.436 1.00 94.31 83 ARG A CA 1
ATOM 654 C C . ARG A 1 83 ? 6.764 -1.056 -6.183 1.00 94.31 83 ARG A C 1
ATOM 656 O O . ARG A 1 83 ? 7.392 -1.035 -7.244 1.00 94.31 83 ARG A O 1
ATOM 663 N N . PRO A 1 84 ? 6.227 0.067 -5.671 1.00 93.62 84 PRO A N 1
ATOM 664 C CA . PRO A 1 84 ? 6.406 1.383 -6.275 1.00 93.62 84 PRO A CA 1
ATOM 665 C C . PRO A 1 84 ? 7.799 1.920 -5.924 1.00 93.62 84 PRO A C 1
ATOM 667 O O . PRO A 1 84 ? 7.966 2.859 -5.151 1.00 93.62 84 PRO A O 1
ATOM 670 N N . THR A 1 85 ? 8.820 1.279 -6.475 1.00 91.69 85 THR A N 1
ATOM 671 C CA . THR A 1 85 ? 10.240 1.606 -6.323 1.00 91.69 85 THR A CA 1
ATOM 672 C C . THR A 1 85 ? 10.948 1.379 -7.652 1.00 91.69 85 THR A C 1
ATOM 674 O O . THR A 1 85 ? 10.397 0.677 -8.505 1.00 91.69 85 THR A O 1
ATOM 677 N N . PRO A 1 86 ? 12.157 1.930 -7.870 1.00 90.25 86 PRO A N 1
ATOM 678 C CA . PRO A 1 86 ? 12.908 1.662 -9.095 1.00 90.25 86 PRO A CA 1
ATOM 679 C C . PRO A 1 86 ? 13.051 0.166 -9.404 1.00 90.25 86 PRO A C 1
ATOM 681 O O . PRO A 1 86 ? 12.889 -0.233 -10.551 1.00 90.25 86 PRO A O 1
ATOM 684 N N . ASP A 1 87 ? 13.264 -0.671 -8.385 1.00 89.88 87 ASP A N 1
ATOM 685 C CA . ASP A 1 87 ? 13.077 -2.120 -8.495 1.00 89.88 87 ASP A CA 1
ATOM 686 C C . ASP A 1 87 ? 11.599 -2.481 -8.236 1.00 89.88 87 ASP A C 1
ATOM 688 O O . ASP A 1 87 ? 11.157 -2.352 -7.094 1.00 89.88 87 ASP A O 1
ATOM 692 N N . PRO A 1 88 ? 10.809 -2.929 -9.231 1.00 92.69 88 PRO A N 1
ATOM 693 C CA . PRO A 1 88 ? 9.397 -3.272 -9.034 1.00 92.69 88 PRO A CA 1
ATOM 694 C C . PRO A 1 88 ? 9.167 -4.569 -8.247 1.00 92.69 88 PRO A C 1
ATOM 696 O O . PRO A 1 88 ? 8.018 -4.913 -7.958 1.00 92.69 88 PRO A O 1
ATOM 699 N N . THR A 1 89 ? 10.220 -5.325 -7.942 1.00 91.56 89 THR A N 1
ATOM 700 C CA . THR A 1 89 ? 10.126 -6.671 -7.380 1.00 91.56 89 THR A CA 1
ATOM 701 C C . THR A 1 89 ? 9.481 -6.653 -5.982 1.00 91.56 89 THR A C 1
ATOM 703 O O . THR A 1 89 ? 10.051 -6.072 -5.051 1.00 91.56 89 THR A O 1
ATOM 706 N N . PRO A 1 90 ? 8.317 -7.306 -5.773 1.00 92.00 90 PRO A N 1
ATOM 707 C CA . PRO A 1 90 ? 7.568 -7.179 -4.520 1.00 92.00 90 PRO A CA 1
ATOM 708 C C . PRO A 1 90 ? 8.144 -8.020 -3.365 1.00 92.00 90 PRO A C 1
ATOM 710 O O . PRO A 1 90 ? 7.833 -7.769 -2.203 1.00 92.00 90 PRO A O 1
ATOM 713 N N . TRP A 1 91 ? 9.033 -8.975 -3.639 1.00 88.81 91 TRP A N 1
ATOM 714 C CA . TRP A 1 91 ? 9.713 -9.794 -2.621 1.00 88.81 91 TRP A CA 1
ATOM 715 C C . TRP A 1 91 ? 11.104 -9.270 -2.222 1.00 88.81 91 TRP A C 1
ATOM 717 O O . TRP A 1 91 ? 11.871 -9.970 -1.563 1.00 88.81 91 TRP A O 1
ATOM 727 N N . THR A 1 92 ? 11.456 -8.038 -2.597 1.00 85.12 92 THR A N 1
ATOM 728 C CA . THR A 1 92 ? 12.720 -7.418 -2.171 1.00 85.12 92 THR A CA 1
ATOM 729 C C . THR A 1 92 ? 12.759 -7.204 -0.660 1.00 85.12 92 THR A C 1
ATOM 731 O O . THR A 1 92 ? 11.804 -6.705 -0.064 1.00 85.12 92 THR A O 1
ATOM 734 N N . LEU A 1 93 ? 13.892 -7.568 -0.050 1.00 85.00 93 LEU A N 1
ATOM 735 C CA . LEU A 1 93 ? 14.195 -7.331 1.367 1.00 85.00 93 LEU A CA 1
ATOM 736 C C . LEU A 1 93 ? 14.798 -5.936 1.603 1.00 85.00 93 LEU A C 1
ATOM 738 O O . LEU A 1 93 ? 14.747 -5.407 2.712 1.00 85.00 93 LEU A O 1
ATOM 742 N N . CYS A 1 94 ? 15.371 -5.332 0.564 1.00 81.75 94 CYS A N 1
ATOM 743 C CA . CYS A 1 94 ? 16.109 -4.080 0.647 1.00 81.75 94 CYS A CA 1
ATOM 744 C C . CYS A 1 94 ? 15.479 -3.031 -0.283 1.00 81.75 94 CYS A C 1
ATOM 746 O O . CYS A 1 94 ? 15.111 -3.381 -1.402 1.00 81.75 94 CYS A O 1
ATOM 748 N N . PRO A 1 95 ? 15.422 -1.744 0.113 1.00 79.38 95 PRO A N 1
ATOM 749 C CA . PRO A 1 95 ? 15.011 -0.639 -0.769 1.00 79.38 95 PRO A CA 1
ATOM 750 C C . PRO A 1 95 ? 15.934 -0.436 -1.980 1.00 79.38 95 PRO A C 1
ATOM 752 O O . PRO A 1 95 ? 15.627 0.328 -2.891 1.00 79.38 95 PRO A O 1
ATOM 755 N N . CYS A 1 96 ? 17.106 -1.060 -1.953 1.00 74.12 96 CYS A N 1
ATOM 756 C CA . CYS A 1 96 ? 18.161 -0.953 -2.941 1.00 74.12 96 CYS A CA 1
ATOM 757 C C . CYS A 1 96 ? 19.182 -2.066 -2.723 1.00 74.12 96 CYS A C 1
ATOM 759 O O . CYS A 1 96 ? 19.265 -2.642 -1.636 1.00 74.12 96 CYS A O 1
ATOM 761 N N . GLY A 1 97 ? 20.014 -2.303 -3.731 1.00 61.94 97 GLY A N 1
ATOM 762 C CA . GLY A 1 97 ? 21.011 -3.366 -3.702 1.00 61.94 97 GLY A CA 1
ATOM 763 C C . GLY A 1 97 ? 20.559 -4.580 -4.503 1.00 61.94 97 GLY A C 1
ATOM 764 O O . GLY A 1 97 ? 19.395 -4.721 -4.864 1.00 61.94 97 GLY A O 1
ATOM 765 N N . ASN A 1 98 ? 21.522 -5.426 -4.847 1.00 56.56 98 ASN A N 1
ATOM 766 C CA . ASN A 1 98 ? 21.284 -6.575 -5.705 1.00 56.56 98 ASN A CA 1
ATOM 767 C C . ASN A 1 98 ? 20.524 -7.673 -4.923 1.00 56.56 98 ASN A C 1
ATOM 769 O O . ASN A 1 98 ? 21.033 -8.108 -3.884 1.00 56.56 98 ASN A O 1
ATOM 773 N N . PRO A 1 99 ? 19.356 -8.155 -5.398 1.00 52.59 99 PRO A N 1
ATOM 774 C CA . PRO A 1 99 ? 18.574 -9.195 -4.721 1.00 52.59 99 PRO A CA 1
ATOM 775 C C . PRO A 1 99 ? 19.330 -10.524 -4.521 1.00 52.59 99 PRO A C 1
ATOM 777 O O . PRO A 1 99 ? 18.917 -11.337 -3.697 1.00 52.59 99 PRO A O 1
ATOM 780 N N . SER A 1 100 ? 20.460 -10.741 -5.204 1.00 51.91 100 SER A N 1
ATOM 781 C CA . SER A 1 100 ? 21.235 -11.989 -5.153 1.00 51.91 100 SER A CA 1
ATOM 782 C C . SER A 1 100 ? 21.923 -12.312 -3.820 1.00 51.91 100 SER A C 1
ATOM 784 O O . SER A 1 100 ? 22.498 -13.392 -3.711 1.00 51.91 100 SER A O 1
ATOM 786 N N . GLN A 1 101 ? 21.943 -11.418 -2.822 1.00 51.94 101 GLN A N 1
ATOM 787 C CA . GLN A 1 101 ? 22.790 -11.612 -1.630 1.00 51.94 101 GLN A CA 1
ATOM 788 C C . GLN A 1 101 ? 22.067 -12.053 -0.349 1.00 51.94 101 GLN A C 1
ATOM 790 O O . GLN A 1 101 ? 22.743 -12.274 0.655 1.00 51.94 101 GLN A O 1
ATOM 795 N N . GLY A 1 102 ? 20.732 -12.174 -0.333 1.00 55.72 102 GLY A N 1
ATOM 796 C CA . GLY A 1 102 ? 19.975 -12.600 0.865 1.00 55.72 102 GLY A CA 1
ATOM 797 C C . GLY A 1 102 ? 20.203 -11.739 2.123 1.00 55.72 102 GLY A C 1
ATOM 798 O O . GLY A 1 102 ? 19.746 -12.079 3.209 1.00 55.72 102 GLY A O 1
ATOM 799 N N . THR A 1 103 ? 20.927 -10.629 1.983 1.00 62.12 103 THR A N 1
ATOM 800 C CA . THR A 1 103 ? 21.415 -9.737 3.031 1.00 62.12 103 THR A CA 1
ATOM 801 C C . THR A 1 103 ? 21.417 -8.324 2.460 1.00 62.12 103 THR A C 1
ATOM 803 O O . THR A 1 103 ? 21.818 -8.105 1.315 1.00 62.12 103 THR A O 1
ATOM 806 N N . CYS A 1 104 ? 20.935 -7.350 3.234 1.00 68.62 104 CYS A N 1
ATOM 807 C CA . CYS A 1 104 ? 20.957 -5.954 2.809 1.00 68.62 104 CYS A CA 1
ATOM 808 C C . CYS A 1 104 ? 22.312 -5.329 3.117 1.00 68.62 104 CYS A C 1
ATOM 810 O O . CYS A 1 104 ? 22.516 -4.752 4.183 1.00 68.62 104 CYS A O 1
ATOM 812 N N . ASN A 1 105 ? 23.228 -5.415 2.156 1.00 64.56 105 ASN A N 1
ATOM 813 C CA . ASN A 1 105 ? 24.461 -4.638 2.176 1.00 64.56 105 ASN A CA 1
ATOM 814 C C . ASN A 1 105 ? 24.170 -3.239 1.634 1.00 64.56 105 ASN A C 1
ATOM 816 O O . ASN A 1 105 ? 24.280 -2.988 0.435 1.00 64.56 105 ASN A O 1
ATOM 820 N N . PHE A 1 106 ? 23.753 -2.331 2.517 1.00 64.19 106 PHE A N 1
ATOM 821 C CA . PHE A 1 106 ? 23.559 -0.929 2.162 1.00 64.19 106 PHE A CA 1
ATOM 822 C C . PHE A 1 106 ? 24.909 -0.320 1.739 1.00 64.19 106 PHE A C 1
ATOM 824 O O . PHE A 1 106 ? 25.809 -0.233 2.578 1.00 64.19 106 PHE A O 1
ATOM 831 N N . PRO A 1 107 ? 25.097 0.085 0.467 1.00 57.03 107 PRO A N 1
ATOM 832 C CA . PRO A 1 107 ? 26.365 0.664 0.041 1.00 57.03 107 PRO A CA 1
ATOM 833 C C . PRO A 1 107 ? 26.620 1.990 0.771 1.00 57.03 107 PRO A C 1
ATOM 835 O O . PRO A 1 107 ? 25.696 2.767 1.010 1.00 57.03 107 PRO A O 1
ATOM 838 N N . ALA A 1 108 ? 27.889 2.260 1.096 1.00 52.69 108 ALA A N 1
ATOM 839 C CA . ALA A 1 108 ? 28.315 3.466 1.815 1.00 52.69 108 ALA A CA 1
ATOM 840 C C . ALA A 1 108 ? 28.012 4.778 1.056 1.00 52.69 108 ALA A C 1
ATOM 842 O O . ALA A 1 108 ? 27.862 5.827 1.675 1.00 52.69 108 ALA A O 1
ATOM 843 N N . ALA A 1 109 ? 27.880 4.713 -0.274 1.00 54.06 109 ALA A N 1
ATOM 844 C CA . ALA A 1 109 ? 27.391 5.797 -1.120 1.00 54.06 109 ALA A CA 1
ATOM 845 C C . ALA A 1 109 ? 25.965 5.458 -1.599 1.00 54.06 109 ALA A C 1
ATOM 847 O O . ALA A 1 109 ? 25.774 4.624 -2.484 1.00 54.06 109 ALA A O 1
ATOM 848 N N . LEU A 1 110 ? 24.955 6.062 -0.965 1.00 52.91 110 LEU A N 1
ATOM 849 C CA . LEU A 1 110 ? 23.537 5.811 -1.235 1.00 52.91 110 LEU A CA 1
ATOM 850 C C . LEU A 1 110 ? 23.122 6.300 -2.635 1.00 52.91 110 LEU A C 1
ATOM 852 O O . LEU A 1 110 ? 23.115 7.497 -2.901 1.00 52.91 110 LEU A O 1
ATOM 856 N N . GLN A 1 111 ? 22.632 5.389 -3.476 1.00 60.50 111 GLN A N 1
ATOM 857 C CA . GLN A 1 111 ? 21.723 5.710 -4.594 1.00 60.50 111 GLN A CA 1
ATOM 858 C C . GLN A 1 111 ? 20.364 5.007 -4.437 1.00 60.50 111 GLN A C 1
ATOM 860 O O . GLN A 1 111 ? 19.628 4.806 -5.400 1.00 60.50 111 GLN A O 1
ATOM 865 N N . CYS A 1 112 ? 20.026 4.601 -3.213 1.00 68.19 112 CYS A N 1
ATOM 866 C CA . CYS A 1 112 ? 18.794 3.880 -2.925 1.00 68.19 112 CYS A CA 1
ATOM 867 C C . CYS A 1 112 ? 17.568 4.715 -3.299 1.00 68.19 112 CYS A C 1
ATOM 869 O O . CYS A 1 112 ? 17.481 5.875 -2.906 1.00 68.19 112 CYS A O 1
ATOM 871 N N . GLY A 1 113 ? 16.658 4.136 -4.087 1.00 67.62 113 GLY A N 1
ATOM 872 C CA . GLY A 1 113 ? 15.489 4.842 -4.622 1.00 67.62 113 GLY A CA 1
ATOM 873 C C . GLY A 1 113 ? 15.771 5.782 -5.806 1.00 67.62 113 GLY A C 1
ATOM 874 O O . GLY A 1 113 ? 14.822 6.316 -6.373 1.00 67.62 113 GLY A O 1
ATOM 875 N N . ASN A 1 114 ? 17.035 5.945 -6.226 1.00 72.88 114 ASN A N 1
ATOM 876 C CA . ASN A 1 114 ? 17.445 6.890 -7.277 1.00 72.88 114 ASN A CA 1
ATOM 877 C C . ASN A 1 114 ? 18.013 6.227 -8.542 1.00 72.88 114 ASN A C 1
ATOM 879 O O . ASN A 1 114 ? 18.341 6.926 -9.500 1.00 72.88 114 ASN A O 1
ATOM 883 N N . SER A 1 115 ? 18.147 4.899 -8.572 1.00 80.94 115 SER A N 1
ATOM 884 C CA . SER A 1 115 ? 18.621 4.164 -9.746 1.00 80.94 115 SER A CA 1
ATOM 885 C C . SER A 1 115 ? 17.789 2.914 -10.009 1.00 80.94 115 SER A C 1
ATOM 887 O O . SER A 1 115 ? 17.388 2.199 -9.091 1.00 80.94 115 SER A O 1
ATOM 889 N N . PHE A 1 116 ? 17.520 2.662 -11.289 1.00 85.56 116 PHE A N 1
ATOM 890 C CA . PHE A 1 116 ? 16.854 1.450 -11.748 1.00 85.56 116 PHE A CA 1
ATOM 891 C C . PHE A 1 116 ? 17.867 0.300 -11.850 1.00 85.56 116 PHE A C 1
ATOM 893 O O . PHE A 1 116 ? 18.959 0.503 -12.391 1.00 85.56 116 PHE A O 1
ATOM 900 N N . PRO A 1 117 ? 17.528 -0.913 -11.378 1.00 84.19 117 PRO A N 1
ATOM 901 C CA . PRO A 1 117 ? 18.257 -2.118 -11.758 1.00 84.19 117 PRO A CA 1
ATOM 902 C C . PRO A 1 117 ? 18.339 -2.290 -13.284 1.00 84.19 117 PRO A C 1
ATOM 904 O O . PRO A 1 117 ? 17.493 -1.795 -14.027 1.00 84.19 117 PRO A O 1
ATOM 907 N N . ARG A 1 118 ? 19.352 -3.032 -13.753 1.00 82.44 118 ARG A N 1
ATOM 908 C CA . ARG A 1 118 ? 19.660 -3.199 -15.186 1.00 82.44 118 ARG A CA 1
ATOM 909 C C . ARG A 1 118 ? 18.474 -3.703 -16.017 1.00 82.44 118 ARG A C 1
ATOM 911 O O . ARG A 1 118 ? 18.304 -3.259 -17.147 1.00 82.44 118 ARG A O 1
ATOM 918 N N . ASP A 1 119 ? 17.676 -4.604 -15.453 1.00 85.25 119 ASP A N 1
ATOM 919 C CA . ASP A 1 119 ? 16.656 -5.363 -16.185 1.00 85.25 119 ASP A CA 1
ATOM 920 C C . ASP A 1 119 ? 15.224 -4.874 -15.901 1.00 85.25 119 ASP A C 1
ATOM 922 O O . ASP A 1 119 ? 14.250 -5.605 -16.086 1.00 85.25 119 ASP A O 1
ATOM 926 N N . VAL A 1 120 ? 15.071 -3.628 -15.441 1.00 89.94 120 VAL A N 1
ATOM 927 C CA . VAL A 1 120 ? 13.746 -3.034 -15.234 1.00 89.94 120 VAL A CA 1
ATOM 928 C C . VAL A 1 120 ? 13.065 -2.765 -16.584 1.00 89.94 120 VAL A C 1
ATOM 930 O O . VAL A 1 120 ? 13.644 -2.093 -17.441 1.00 89.94 120 VAL A O 1
ATOM 933 N N . PRO A 1 121 ? 11.808 -3.206 -16.784 1.00 93.81 121 PRO A N 1
ATOM 934 C CA . PRO A 1 121 ? 11.063 -2.914 -18.003 1.00 93.81 121 PRO A CA 1
ATOM 935 C C . PRO A 1 121 ? 10.870 -1.410 -18.234 1.00 93.81 121 PRO A C 1
ATOM 937 O O . PRO A 1 121 ? 10.530 -0.663 -17.314 1.00 93.81 121 PRO A O 1
ATOM 940 N N . ALA A 1 122 ? 10.973 -0.968 -19.491 1.00 95.56 122 ALA A N 1
ATOM 941 C CA . ALA A 1 122 ? 10.734 0.430 -19.865 1.00 95.56 122 ALA A CA 1
ATOM 942 C C . ALA A 1 122 ? 9.337 0.936 -19.464 1.00 95.56 122 ALA A C 1
ATOM 944 O O . ALA A 1 122 ? 9.186 2.096 -19.085 1.00 95.56 122 ALA A O 1
ATOM 945 N N . SER A 1 123 ? 8.333 0.056 -19.468 1.00 95.38 123 SER A N 1
ATOM 946 C CA . SER A 1 123 ? 6.981 0.371 -18.998 1.00 95.38 123 SER A CA 1
ATOM 947 C C . SER A 1 123 ? 6.936 0.747 -17.515 1.00 95.38 123 SER A C 1
ATOM 949 O O . SER A 1 123 ? 6.179 1.638 -17.141 1.00 95.38 123 SER A O 1
ATOM 951 N N . HIS A 1 124 ? 7.767 0.130 -16.669 1.00 95.31 124 HIS A N 1
ATOM 952 C CA . HIS A 1 124 ? 7.858 0.479 -15.248 1.00 95.31 124 HIS A CA 1
ATOM 953 C C . HIS A 1 124 ? 8.565 1.820 -15.039 1.00 95.31 124 HIS A C 1
ATOM 955 O O . HIS A 1 124 ? 8.102 2.650 -14.260 1.00 95.31 124 HIS A O 1
ATOM 961 N N . MET A 1 125 ? 9.638 2.079 -15.793 1.00 94.12 125 MET A N 1
ATOM 962 C CA . MET A 1 125 ? 10.309 3.386 -15.777 1.00 94.12 125 MET A CA 1
ATOM 963 C C . MET A 1 125 ? 9.347 4.512 -16.182 1.00 94.12 125 MET A C 1
ATOM 965 O O . MET A 1 125 ? 9.277 5.544 -15.514 1.00 94.12 125 MET A O 1
ATOM 969 N N . GLN A 1 126 ? 8.547 4.290 -17.231 1.00 94.88 126 GLN A N 1
ATOM 970 C CA . GLN A 1 126 ? 7.516 5.233 -17.663 1.00 94.88 126 GLN A CA 1
ATOM 971 C C . GLN A 1 126 ? 6.408 5.396 -16.615 1.00 94.88 126 GLN A C 1
ATOM 973 O O . GLN A 1 126 ? 5.955 6.514 -16.373 1.00 94.88 126 GLN A O 1
ATOM 978 N N . TRP A 1 127 ? 5.993 4.307 -15.964 1.00 94.44 127 TRP A N 1
ATOM 979 C CA . TRP A 1 127 ? 5.023 4.352 -14.873 1.00 94.44 127 TRP A CA 1
ATOM 980 C C . TRP A 1 127 ? 5.516 5.215 -13.699 1.00 94.44 127 TRP A C 1
ATOM 982 O O . TRP A 1 127 ? 4.768 6.079 -13.237 1.00 94.44 127 TRP A O 1
ATOM 992 N N . ILE A 1 128 ? 6.778 5.067 -13.269 1.00 92.88 128 ILE A N 1
ATOM 993 C CA . ILE A 1 128 ? 7.382 5.914 -12.221 1.00 92.88 128 ILE A CA 1
ATOM 994 C C . ILE A 1 128 ? 7.407 7.385 -12.641 1.00 92.88 128 ILE A C 1
ATOM 996 O O . ILE A 1 128 ? 7.020 8.252 -11.852 1.00 92.88 128 ILE A O 1
ATOM 1000 N N . ALA A 1 129 ? 7.845 7.674 -13.870 1.00 91.56 129 ALA A N 1
ATOM 1001 C CA . ALA A 1 129 ? 7.913 9.043 -14.376 1.00 91.56 129 ALA A CA 1
ATOM 1002 C C . ALA A 1 129 ? 6.520 9.690 -14.383 1.00 91.56 129 ALA A C 1
ATOM 1004 O O . ALA A 1 129 ? 6.320 10.750 -13.788 1.00 91.56 129 ALA A O 1
ATOM 1005 N N . ASN A 1 130 ? 5.530 9.009 -14.964 1.00 91.12 130 ASN A N 1
ATOM 1006 C CA . ASN A 1 130 ? 4.156 9.495 -15.022 1.00 91.12 130 ASN A CA 1
ATOM 1007 C C . ASN A 1 130 ? 3.558 9.683 -13.626 1.00 91.12 130 ASN A C 1
ATOM 1009 O O . ASN A 1 130 ? 2.930 10.709 -13.375 1.00 91.12 130 ASN A O 1
ATOM 1013 N N . THR A 1 131 ? 3.765 8.740 -12.705 1.00 90.44 131 THR A N 1
ATOM 1014 C CA . THR A 1 131 ? 3.229 8.815 -11.334 1.00 90.44 131 THR A CA 1
ATOM 1015 C C . THR A 1 131 ? 3.844 9.979 -10.557 1.00 90.44 131 THR A C 1
ATOM 1017 O O . THR A 1 131 ? 3.115 10.738 -9.918 1.00 90.44 131 THR A O 1
ATOM 1020 N N . THR A 1 132 ? 5.162 10.181 -10.680 1.00 87.69 132 THR A N 1
ATOM 1021 C CA . THR A 1 132 ? 5.874 11.324 -10.086 1.00 87.69 132 THR A CA 1
ATOM 1022 C C . THR A 1 132 ? 5.284 12.655 -10.557 1.00 87.69 132 THR A C 1
ATOM 1024 O O . THR A 1 132 ? 4.979 13.524 -9.7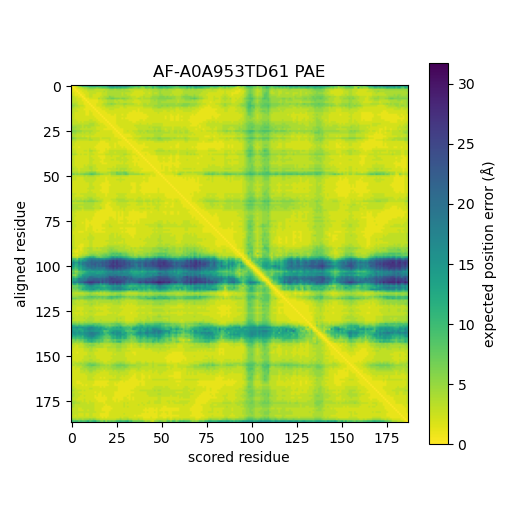43 1.00 87.69 132 THR A O 1
ATOM 1027 N N . PHE A 1 133 ? 5.073 12.826 -11.863 1.00 81.81 133 PHE A N 1
ATOM 1028 C CA . PHE A 1 133 ? 4.540 14.085 -12.388 1.00 81.81 133 PHE A CA 1
ATOM 1029 C C . PHE A 1 133 ? 3.044 14.276 -12.106 1.00 81.81 133 PHE A C 1
ATOM 1031 O O . PHE A 1 133 ? 2.635 15.376 -11.749 1.00 81.81 133 PHE A O 1
ATOM 1038 N N . SER A 1 134 ? 2.225 13.231 -12.255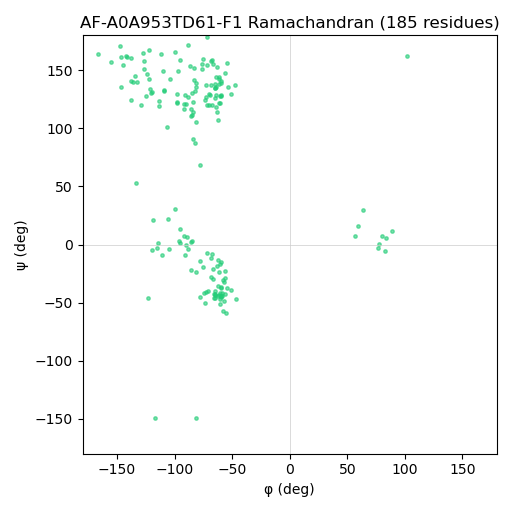 1.00 77.00 134 SER A N 1
ATOM 1039 C CA . SER A 1 134 ? 0.757 13.349 -12.240 1.00 77.00 134 SER A CA 1
ATOM 1040 C C . SER A 1 134 ? 0.147 13.487 -10.847 1.00 77.00 134 SER A C 1
ATOM 1042 O O . SER A 1 134 ? -0.733 14.319 -10.656 1.00 77.00 134 SER A O 1
ATOM 1044 N N . VAL A 1 135 ? 0.590 12.683 -9.878 1.00 70.00 135 VAL A N 1
ATOM 1045 C CA . VAL A 1 135 ? -0.072 12.576 -8.561 1.00 70.00 135 VAL A CA 1
ATOM 1046 C C . VAL A 1 135 ? 0.786 13.166 -7.438 1.00 70.00 135 VAL A C 1
ATOM 1048 O O . VAL A 1 135 ? 0.329 13.276 -6.302 1.00 70.00 135 VAL A O 1
ATOM 1051 N N . ARG A 1 136 ? 2.047 13.525 -7.715 1.00 72.38 136 ARG A N 1
ATOM 1052 C CA . ARG A 1 136 ? 3.040 13.790 -6.658 1.00 72.38 136 ARG A CA 1
ATOM 1053 C C . ARG A 1 136 ? 3.660 15.187 -6.726 1.00 72.38 136 ARG A C 1
ATOM 1055 O O . ARG A 1 136 ? 3.721 15.848 -5.699 1.00 72.38 136 ARG A O 1
ATOM 1062 N N . GLN A 1 137 ? 4.082 15.655 -7.904 1.00 68.75 137 GLN A N 1
ATOM 1063 C CA . GLN A 1 137 ? 4.708 16.982 -8.061 1.00 68.75 137 GLN A CA 1
ATOM 1064 C C . GLN A 1 137 ? 3.722 18.137 -8.324 1.00 68.75 137 GLN A C 1
ATOM 1066 O O . GLN A 1 137 ? 4.139 19.294 -8.375 1.00 68.75 137 GLN A O 1
ATOM 1071 N N . MET A 1 138 ? 2.422 17.859 -8.460 1.00 67.56 138 MET A N 1
ATOM 1072 C CA . MET A 1 138 ? 1.389 18.903 -8.494 1.00 67.56 138 MET A CA 1
ATOM 1073 C C . MET A 1 138 ? 1.000 19.336 -7.068 1.00 67.56 138 MET A C 1
ATOM 1075 O O . MET A 1 138 ? 1.084 18.520 -6.147 1.00 67.56 138 MET A O 1
ATOM 1079 N N . PRO A 1 139 ? 0.552 20.589 -6.849 1.00 70.06 139 PRO A N 1
ATOM 1080 C CA . PRO A 1 139 ? 0.017 21.018 -5.557 1.00 70.06 139 PRO A CA 1
ATOM 1081 C C . PRO A 1 139 ? -1.058 20.050 -5.040 1.00 70.06 139 PRO A C 1
ATOM 1083 O O . PRO A 1 139 ? -1.978 19.698 -5.775 1.00 70.06 139 PRO A O 1
ATOM 1086 N N . GLY A 1 140 ? -0.931 19.609 -3.785 1.00 66.44 140 GLY A N 1
ATOM 1087 C CA . GLY A 1 140 ? -1.810 18.589 -3.194 1.00 66.44 140 GLY A CA 1
ATOM 1088 C C . GLY A 1 140 ? -1.412 17.137 -3.499 1.00 66.44 140 GLY A C 1
ATOM 1089 O O . GLY A 1 140 ? -2.139 16.219 -3.126 1.00 66.44 140 GLY A O 1
ATOM 1090 N N . GLY A 1 141 ? -0.270 16.908 -4.156 1.00 73.56 141 GLY A N 1
ATOM 1091 C CA . GLY A 1 141 ? 0.294 15.574 -4.320 1.00 73.56 141 GLY A CA 1
ATOM 1092 C C . GLY A 1 141 ? 0.752 14.968 -2.994 1.00 73.56 141 GLY A C 1
ATOM 1093 O O . GLY A 1 141 ? 1.055 15.682 -2.038 1.00 73.56 141 GLY A O 1
ATOM 1094 N N . PHE A 1 142 ? 0.802 13.636 -2.915 1.00 81.75 142 PHE A N 1
ATOM 1095 C CA . PHE A 1 142 ? 1.162 12.960 -1.665 1.00 81.75 142 PHE A CA 1
ATOM 1096 C C . PHE A 1 142 ? 2.638 12.562 -1.632 1.00 81.75 142 PHE A C 1
ATOM 1098 O O . PHE A 1 142 ? 3.177 12.216 -2.683 1.00 81.75 142 PHE A O 1
ATOM 1105 N N . PRO A 1 143 ? 3.277 12.534 -0.454 1.00 78.38 143 PRO A N 1
ATOM 1106 C CA . PRO A 1 143 ? 4.629 12.016 -0.293 1.00 78.38 143 PRO A CA 1
ATOM 1107 C C . PRO A 1 143 ? 4.779 10.594 -0.853 1.00 78.38 143 PRO A C 1
ATOM 1109 O O . PRO A 1 143 ? 3.949 9.726 -0.599 1.00 78.38 143 PRO A O 1
ATOM 1112 N N . TRP A 1 144 ? 5.859 10.342 -1.592 1.00 88.12 144 TRP A N 1
ATOM 1113 C CA . TRP A 1 144 ? 6.246 9.007 -2.051 1.00 88.12 144 TRP A CA 1
ATOM 1114 C C . TRP A 1 144 ? 7.755 8.855 -1.876 1.00 88.12 144 TRP A C 1
ATOM 1116 O O . TRP A 1 144 ? 8.528 9.689 -2.341 1.00 88.12 144 TRP A O 1
ATOM 1126 N N . THR A 1 145 ? 8.178 7.822 -1.146 1.00 88.38 145 THR A N 1
ATOM 1127 C CA . THR A 1 145 ? 9.580 7.690 -0.719 1.00 88.38 145 THR A CA 1
ATOM 1128 C C . THR A 1 145 ? 10.485 7.114 -1.800 1.00 88.38 145 THR A C 1
ATOM 1130 O O . THR A 1 145 ? 11.691 7.307 -1.723 1.00 88.38 145 THR A O 1
ATOM 1133 N N . HIS A 1 146 ? 9.927 6.373 -2.764 1.00 89.44 146 HIS A N 1
ATOM 1134 C CA . HIS A 1 146 ? 10.662 5.511 -3.703 1.00 89.44 146 HIS A CA 1
ATOM 1135 C C . HIS A 1 146 ? 11.496 4.416 -3.011 1.00 89.44 146 HIS A C 1
ATOM 1137 O O . HIS A 1 146 ? 12.362 3.804 -3.639 1.00 89.44 146 HIS A O 1
ATOM 1143 N N . LEU A 1 147 ? 11.227 4.135 -1.731 1.00 90.06 147 LEU A N 1
ATOM 1144 C CA . LEU A 1 147 ? 11.984 3.174 -0.924 1.00 90.06 147 LEU A CA 1
ATOM 1145 C C . LEU A 1 147 ? 11.155 1.951 -0.510 1.00 90.06 147 LEU A C 1
ATOM 1147 O O . LEU A 1 147 ? 11.680 1.069 0.156 1.00 90.06 147 LEU A O 1
ATOM 1151 N N . GLY A 1 148 ? 9.886 1.854 -0.913 1.00 91.88 148 GLY A N 1
ATOM 1152 C CA . GLY A 1 148 ? 9.063 0.658 -0.690 1.00 91.88 148 GLY A CA 1
ATOM 1153 C C . GLY A 1 148 ? 8.308 0.647 0.636 1.00 91.88 148 GLY A C 1
ATOM 1154 O O . GLY A 1 148 ? 7.766 -0.388 1.024 1.00 91.88 148 GLY A O 1
ATOM 1155 N N . TYR A 1 149 ? 8.278 1.787 1.319 1.00 93.62 149 TYR A N 1
ATOM 1156 C CA . TYR A 1 149 ? 7.498 2.042 2.522 1.00 93.62 149 TYR A CA 1
ATOM 1157 C C . TYR A 1 149 ? 7.015 3.497 2.529 1.00 93.62 149 TYR A C 1
ATOM 1159 O O . TYR A 1 149 ? 7.649 4.377 1.940 1.00 93.62 149 TYR A O 1
ATOM 1167 N N . THR A 1 150 ? 5.917 3.766 3.222 1.00 94.75 150 THR A N 1
ATOM 1168 C CA . THR A 1 150 ? 5.369 5.117 3.387 1.00 94.75 150 THR A CA 1
ATOM 1169 C C . THR A 1 150 ? 6.172 5.921 4.412 1.00 94.75 150 THR A C 1
ATOM 1171 O O . THR A 1 150 ? 6.752 5.364 5.342 1.00 94.75 150 THR A O 1
ATOM 1174 N N . TYR A 1 151 ? 6.225 7.247 4.277 1.00 93.81 151 TYR A N 1
ATOM 1175 C CA . TYR A 1 151 ? 6.858 8.091 5.295 1.00 93.81 151 TYR A CA 1
ATOM 1176 C C . TYR A 1 151 ? 5.869 8.390 6.421 1.00 93.81 151 TYR A C 1
ATOM 1178 O O . TYR A 1 151 ? 4.877 9.082 6.194 1.00 93.81 151 TYR A O 1
ATOM 1186 N N . ASN A 1 152 ? 6.152 7.891 7.624 1.00 95.75 152 ASN A N 1
ATOM 1187 C CA . ASN A 1 152 ? 5.347 8.186 8.798 1.00 95.75 152 ASN A CA 1
ATOM 1188 C C . ASN A 1 152 ? 5.739 9.546 9.378 1.00 95.75 152 ASN A C 1
ATOM 1190 O O . ASN A 1 152 ? 6.786 9.686 10.008 1.00 95.75 152 ASN A O 1
ATOM 1194 N N . TRP A 1 153 ? 4.892 10.549 9.166 1.00 95.25 153 TRP A N 1
ATOM 1195 C CA . TRP A 1 153 ? 5.163 11.924 9.592 1.00 95.25 153 TRP A CA 1
ATOM 1196 C C . TRP A 1 153 ? 4.685 12.241 11.019 1.00 95.25 153 TRP A C 1
ATOM 1198 O O . TRP A 1 153 ? 4.807 13.386 11.458 1.00 95.25 153 TRP A O 1
ATOM 1208 N N . LYS A 1 154 ? 4.199 11.246 11.779 1.00 95.25 154 LYS A N 1
ATOM 1209 C CA . LYS A 1 154 ? 3.861 11.415 13.199 1.00 95.25 154 LYS A CA 1
ATOM 1210 C C . LYS A 1 154 ? 5.093 11.822 14.008 1.00 95.25 154 LYS A C 1
ATOM 1212 O O . LYS A 1 154 ? 6.077 11.082 14.09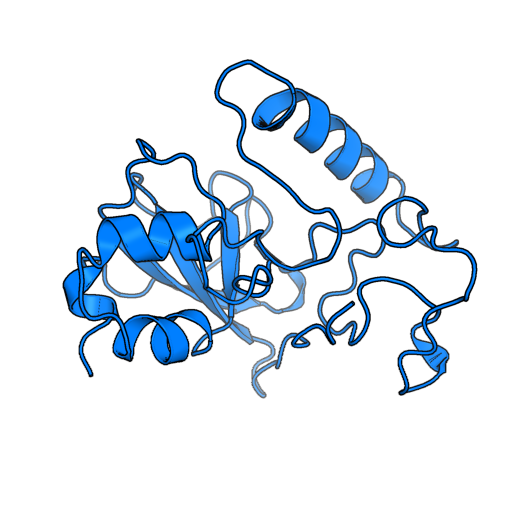2 1.00 95.25 154 LYS A O 1
ATOM 1217 N N . LEU A 1 155 ? 5.014 12.967 14.683 1.00 93.94 155 LEU A N 1
ATOM 1218 C CA . LEU A 1 155 ? 6.108 13.467 15.512 1.00 93.94 155 LEU A CA 1
ATOM 1219 C C . LEU A 1 155 ? 6.455 12.474 16.637 1.00 93.94 155 LEU A C 1
ATOM 1221 O O . LEU A 1 155 ? 5.584 12.034 17.387 1.00 93.94 155 LEU A O 1
ATOM 1225 N N . GLY A 1 156 ? 7.740 12.133 16.762 1.00 92.31 156 GLY A N 1
ATOM 1226 C CA . GLY A 1 156 ? 8.248 11.220 17.794 1.00 92.31 156 GLY A CA 1
ATOM 1227 C C . GLY A 1 156 ? 7.992 9.730 17.532 1.00 92.31 156 GLY A C 1
ATOM 1228 O O . GLY A 1 156 ? 8.39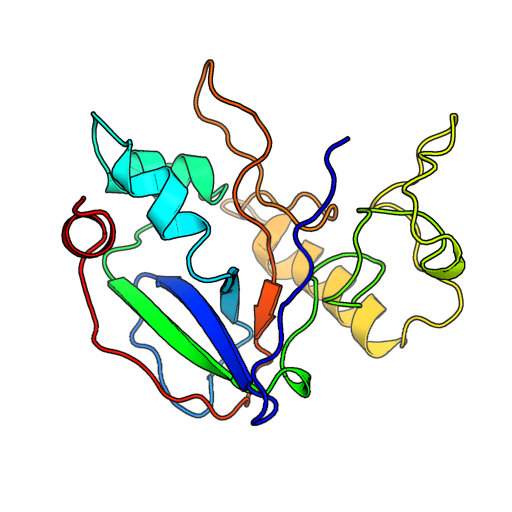5 8.904 18.349 1.00 92.31 156 GLY A O 1
ATOM 1229 N N . ALA A 1 157 ? 7.350 9.370 16.416 1.00 92.00 157 ALA A N 1
ATOM 1230 C CA . ALA A 1 157 ? 7.223 7.984 15.979 1.00 92.00 157 ALA A CA 1
ATOM 1231 C C . ALA A 1 157 ? 8.407 7.552 15.099 1.00 92.00 157 ALA A C 1
ATOM 1233 O O . ALA A 1 157 ? 9.236 8.361 14.680 1.00 92.00 157 ALA A O 1
ATOM 1234 N N . ASP A 1 158 ? 8.467 6.255 14.802 1.00 92.06 158 ASP A N 1
ATOM 1235 C CA . ASP A 1 158 ? 9.357 5.723 13.772 1.00 92.06 158 ASP A CA 1
ATOM 1236 C C . ASP A 1 158 ? 8.975 6.334 12.403 1.00 92.06 158 ASP A C 1
ATOM 1238 O O . ASP A 1 158 ? 7.819 6.171 12.000 1.00 92.06 158 ASP A O 1
ATOM 1242 N N . PRO A 1 159 ? 9.892 7.025 11.687 1.00 92.75 159 PRO A N 1
ATOM 1243 C CA . PRO A 1 159 ? 9.592 7.649 10.395 1.00 92.75 159 PRO A CA 1
ATOM 1244 C C . PRO A 1 159 ? 9.324 6.639 9.269 1.00 92.75 159 PRO A C 1
ATOM 1246 O O . PRO A 1 159 ? 8.874 7.020 8.186 1.00 92.75 159 PRO A O 1
ATOM 1249 N N . TYR A 1 160 ? 9.613 5.354 9.488 1.00 92.94 160 TYR A N 1
ATOM 1250 C CA . TYR A 1 160 ? 9.278 4.285 8.556 1.00 92.94 160 TYR A CA 1
ATOM 1251 C C . TYR A 1 160 ? 7.835 3.829 8.803 1.00 92.94 160 TYR A C 1
ATOM 1253 O O . TYR A 1 160 ? 7.528 3.239 9.839 1.00 92.94 160 TYR A O 1
ATOM 1261 N N . GLY A 1 161 ? 6.957 4.111 7.842 1.00 95.31 161 GLY A N 1
ATOM 1262 C CA . GLY A 1 161 ? 5.558 3.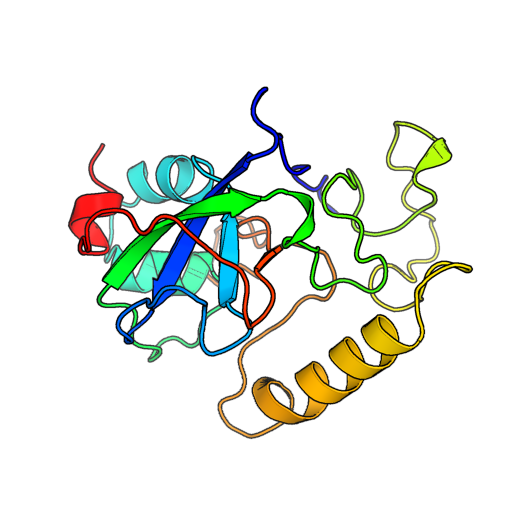709 7.867 1.00 95.31 161 GLY A CA 1
ATOM 1263 C C . GLY A 1 161 ? 5.328 2.266 7.417 1.00 95.31 161 GLY A C 1
ATOM 1264 O O . GLY A 1 161 ? 6.162 1.381 7.624 1.00 95.31 161 GLY A O 1
ATOM 1265 N N . ALA A 1 162 ? 4.166 2.020 6.818 1.00 96.00 162 ALA A N 1
ATOM 1266 C CA . ALA A 1 162 ? 3.786 0.705 6.317 1.00 96.00 162 ALA A CA 1
ATOM 1267 C C . ALA A 1 162 ? 4.500 0.377 4.994 1.00 96.00 162 ALA A C 1
ATOM 1269 O O . ALA A 1 162 ? 4.885 1.270 4.237 1.00 96.00 162 ALA A O 1
ATOM 1270 N N . SER A 1 163 ? 4.662 -0.911 4.689 1.00 95.56 163 SER A N 1
ATOM 1271 C CA . SER A 1 163 ? 5.218 -1.345 3.403 1.00 95.56 163 SER A CA 1
ATOM 1272 C C . SER A 1 163 ? 4.274 -0.955 2.272 1.00 95.56 163 SER A C 1
ATOM 1274 O O . SER A 1 163 ? 3.061 -1.125 2.395 1.00 95.56 163 SER A O 1
ATOM 1276 N N . GLU A 1 164 ? 4.828 -0.464 1.170 1.00 94.94 164 GLU A N 1
ATOM 1277 C CA . GLU A 1 164 ? 4.059 0.110 0.069 1.00 94.94 164 GLU A CA 1
ATOM 1278 C C . GLU A 1 164 ? 4.088 -0.809 -1.157 1.00 94.94 164 GLU A C 1
ATOM 1280 O O . GLU A 1 164 ? 5.152 -1.288 -1.566 1.00 94.94 164 GLU A O 1
ATOM 1285 N N . TYR A 1 165 ? 2.913 -1.034 -1.744 1.00 97.25 165 TYR A N 1
ATOM 1286 C CA . TYR A 1 165 ? 2.697 -1.829 -2.949 1.00 97.25 165 TYR A CA 1
ATOM 1287 C C . TYR A 1 165 ? 1.628 -1.182 -3.830 1.00 97.25 165 TYR A C 1
ATOM 1289 O O . TYR A 1 165 ? 0.812 -0.386 -3.363 1.00 97.25 165 TYR A O 1
ATOM 1297 N N . ILE A 1 166 ? 1.612 -1.566 -5.102 1.00 97.69 166 ILE A N 1
ATOM 1298 C CA . ILE A 1 166 ? 0.558 -1.216 -6.050 1.00 97.69 166 ILE A CA 1
ATOM 1299 C C . ILE A 1 166 ? -0.088 -2.493 -6.560 1.00 97.69 166 ILE A C 1
ATOM 1301 O O . ILE A 1 166 ? 0.614 -3.389 -7.035 1.00 97.69 166 ILE A O 1
ATOM 1305 N N . VAL A 1 167 ? -1.418 -2.537 -6.530 1.00 98.44 167 VAL A N 1
ATOM 1306 C CA . VAL A 1 167 ? -2.188 -3.449 -7.379 1.00 98.44 167 VAL A CA 1
ATOM 1307 C C . VAL A 1 167 ? -2.454 -2.753 -8.707 1.00 98.44 167 VAL A C 1
ATOM 1309 O O . VAL A 1 167 ? -2.970 -1.632 -8.728 1.00 98.44 167 VAL A O 1
ATOM 1312 N N . ARG A 1 168 ? -2.097 -3.411 -9.812 1.00 97.69 168 ARG A N 1
ATOM 1313 C CA . ARG A 1 168 ? -2.263 -2.863 -11.162 1.00 97.69 168 ARG A CA 1
ATOM 1314 C C . ARG A 1 168 ? -3.730 -2.586 -11.484 1.00 97.69 168 ARG A C 1
ATOM 1316 O O . ARG A 1 168 ? -4.618 -3.388 -11.192 1.00 97.69 168 ARG A O 1
ATOM 1323 N N . LYS A 1 169 ? -3.966 -1.487 -12.196 1.00 96.88 169 LYS A N 1
ATOM 1324 C CA . LYS A 1 169 ? -5.216 -1.231 -12.911 1.00 96.88 169 LYS A CA 1
ATOM 1325 C C . LYS A 1 169 ? -5.628 -2.463 -13.722 1.00 96.88 169 LYS A C 1
ATOM 1327 O O . LYS A 1 169 ? -4.813 -3.058 -14.423 1.00 96.88 169 LYS A O 1
ATOM 1332 N N . GLY A 1 170 ? -6.915 -2.795 -13.680 1.00 98.06 170 GLY A N 1
ATOM 1333 C CA . GLY A 1 170 ? -7.491 -3.922 -14.408 1.00 98.06 170 GLY A CA 1
ATOM 1334 C C . GLY A 1 170 ? -7.331 -5.273 -13.709 1.00 98.06 170 GLY A C 1
ATOM 1335 O O . GLY A 1 170 ? -7.898 -6.253 -14.190 1.00 98.06 170 GLY A O 1
ATOM 1336 N N . ALA A 1 171 ? -6.609 -5.342 -12.584 1.00 98.38 171 ALA A N 1
ATOM 1337 C CA . ALA A 1 171 ? -6.497 -6.571 -11.811 1.00 98.38 171 ALA A CA 1
ATOM 1338 C C . ALA A 1 171 ? -7.870 -7.021 -11.301 1.00 98.38 171 ALA A C 1
ATOM 1340 O O . ALA A 1 171 ? -8.678 -6.213 -10.828 1.00 98.38 171 ALA A O 1
ATOM 1341 N N . GLN A 1 172 ? -8.105 -8.329 -11.379 1.00 98.25 172 GLN A N 1
ATOM 1342 C CA . GLN A 1 172 ? -9.273 -8.965 -10.786 1.00 98.25 172 GLN A CA 1
ATOM 1343 C C . GLN A 1 172 ? -8.979 -9.246 -9.317 1.00 98.25 172 GLN A C 1
ATOM 1345 O O . GLN A 1 172 ? -8.019 -9.948 -8.991 1.00 98.25 172 GLN A O 1
ATOM 1350 N N . VAL A 1 173 ? -9.816 -8.711 -8.435 1.00 98.25 173 VAL A N 1
ATOM 1351 C CA . VAL A 1 173 ? -9.647 -8.824 -6.984 1.00 98.25 173 VAL A CA 1
ATOM 1352 C C . VAL A 1 173 ? -10.907 -9.374 -6.332 1.00 98.25 173 VAL A C 1
ATOM 1354 O O . VAL A 1 173 ? -12.019 -9.156 -6.818 1.00 98.25 173 VAL A O 1
ATOM 1357 N N . THR A 1 174 ? -10.735 -10.066 -5.207 1.00 98.38 174 THR A N 1
ATOM 1358 C CA . THR A 1 174 ? -11.843 -10.322 -4.280 1.00 98.38 174 THR A CA 1
ATOM 1359 C C . THR A 1 174 ? -11.852 -9.208 -3.245 1.00 98.38 174 THR A C 1
ATOM 1361 O O . THR A 1 174 ? -10.876 -9.047 -2.510 1.00 98.38 174 THR A O 1
ATOM 1364 N N . VAL A 1 175 ? -12.931 -8.428 -3.216 1.00 98.31 175 VAL A N 1
ATOM 1365 C CA . VAL A 1 175 ? -13.090 -7.284 -2.312 1.00 98.31 175 VAL A CA 1
ATOM 1366 C C . VAL A 1 175 ? -13.738 -7.767 -1.016 1.00 98.31 175 VAL A C 1
ATOM 1368 O O . VAL A 1 175 ? -14.824 -8.345 -1.040 1.00 98.31 175 VAL A O 1
ATOM 1371 N N . GLY A 1 176 ? -13.055 -7.564 0.108 1.00 98.00 176 GLY A N 1
ATOM 1372 C CA . GLY A 1 176 ? -13.592 -7.809 1.442 1.00 98.00 176 GLY A CA 1
ATOM 1373 C C . GLY A 1 176 ? -14.648 -6.774 1.851 1.00 98.00 176 GLY A C 1
ATOM 1374 O O . GLY A 1 176 ? -14.945 -5.845 1.098 1.00 98.00 176 GLY A O 1
ATOM 1375 N N . PRO A 1 177 ? -15.232 -6.908 3.052 1.00 97.19 177 PRO A N 1
ATOM 1376 C CA . PRO A 1 177 ? -16.216 -5.950 3.538 1.00 97.19 177 PRO A CA 1
ATOM 1377 C C . PRO A 1 177 ? -15.613 -4.547 3.675 1.00 97.19 177 PRO A C 1
ATOM 1379 O O . PRO A 1 177 ? -14.462 -4.387 4.083 1.00 97.19 177 PRO A O 1
ATOM 1382 N N . ARG A 1 178 ? -16.429 -3.531 3.378 1.00 98.00 178 ARG A N 1
ATOM 1383 C CA . ARG A 1 178 ? -16.131 -2.135 3.700 1.00 98.00 178 ARG A CA 1
ATOM 1384 C C . ARG A 1 178 ? -16.229 -1.941 5.208 1.00 98.00 178 ARG A C 1
ATOM 1386 O O . ARG A 1 178 ? -17.315 -2.110 5.760 1.00 98.00 178 ARG A O 1
ATOM 1393 N N . VAL A 1 179 ? -15.139 -1.529 5.842 1.00 98.38 179 VAL A N 1
ATOM 1394 C CA . VAL A 1 179 ? -15.109 -1.195 7.276 1.00 98.38 179 VAL A CA 1
ATOM 1395 C C . VAL A 1 179 ? -14.545 0.207 7.493 1.00 98.38 179 VAL A C 1
ATOM 1397 O O . VAL A 1 179 ? -13.834 0.732 6.630 1.00 98.38 179 VAL A O 1
ATOM 1400 N N . SER A 1 180 ? -14.859 0.823 8.635 1.00 98.38 180 SER A N 1
ATOM 1401 C CA . SER A 1 180 ? -14.255 2.110 9.004 1.00 98.38 180 SER A CA 1
ATOM 1402 C C . SER A 1 180 ? -12.805 1.929 9.487 1.00 98.38 180 SER A C 1
ATOM 1404 O O . SER A 1 180 ? -12.436 0.830 9.925 1.00 98.38 180 SER A O 1
ATOM 1406 N N . PRO A 1 181 ? -11.974 2.989 9.465 1.00 98.06 181 PRO A N 1
ATOM 1407 C CA . PRO A 1 181 ? -10.661 3.005 10.113 1.00 98.06 181 PRO A CA 1
ATOM 1408 C C . PRO A 1 181 ? -10.666 2.472 11.550 1.00 98.06 181 PRO A C 1
ATOM 1410 O O . PRO A 1 181 ? -9.843 1.634 11.917 1.00 98.06 181 PRO A O 1
ATOM 1413 N N . GLU A 1 182 ? -11.622 2.925 12.358 1.00 97.88 182 GLU A N 1
ATOM 1414 C CA . GLU A 1 182 ? -11.755 2.560 13.766 1.00 97.88 182 GLU A CA 1
ATOM 1415 C C . GLU A 1 182 ? -12.097 1.083 13.915 1.00 97.88 182 GLU A C 1
ATOM 1417 O O . GLU A 1 182 ? -11.527 0.414 14.768 1.00 97.88 182 GLU A O 1
ATOM 1422 N N . GLU A 1 183 ? -13.004 0.563 13.084 1.00 98.00 183 GLU A N 1
ATOM 1423 C CA . GLU A 1 183 ? -13.374 -0.850 13.098 1.00 98.00 183 GLU A CA 1
ATOM 1424 C C . GLU A 1 183 ? -12.206 -1.752 12.699 1.00 98.00 183 GLU A C 1
ATOM 1426 O O . GLU A 1 183 ? -11.927 -2.723 13.404 1.00 98.00 183 GLU A O 1
ATOM 1431 N N . TYR A 1 184 ? -11.485 -1.407 11.629 1.00 98.12 184 TYR A N 1
ATOM 1432 C CA . TYR A 1 184 ? -10.327 -2.174 11.168 1.00 98.12 184 TYR A CA 1
ATOM 1433 C C . TYR A 1 184 ? -9.218 -2.264 12.229 1.00 98.12 184 TYR A C 1
ATOM 1435 O O . TYR A 1 184 ? -8.558 -3.301 12.362 1.00 98.12 184 TYR A O 1
ATOM 1443 N N . CYS A 1 185 ? -9.027 -1.183 12.991 1.00 97.62 185 CYS A N 1
ATOM 1444 C CA . CYS A 1 185 ? -7.970 -1.041 13.990 1.00 97.62 185 CYS A CA 1
ATOM 1445 C C . CYS A 1 185 ? -8.369 -1.467 15.409 1.00 97.62 185 CYS A C 1
ATOM 1447 O O . CYS A 1 185 ? -7.575 -1.282 16.333 1.00 97.62 185 CYS A O 1
ATOM 1449 N N . LYS A 1 186 ? -9.553 -2.064 15.608 1.00 95.06 186 LYS A N 1
ATOM 1450 C CA . LYS A 1 186 ? -9.923 -2.645 16.908 1.00 95.06 186 LYS A CA 1
ATOM 1451 C C . LYS A 1 186 ? -8.923 -3.747 17.324 1.00 95.06 186 LYS A C 1
ATOM 1453 O O . LYS A 1 186 ? -8.497 -4.516 16.451 1.00 95.06 186 LYS A O 1
ATOM 1458 N N . PRO A 1 187 ? -8.534 -3.806 18.618 1.00 82.81 187 PRO A N 1
ATOM 1459 C CA . PRO A 1 187 ? -7.621 -4.815 19.169 1.00 82.81 187 PRO A CA 1
ATOM 1460 C C . PRO A 1 187 ? -7.992 -6.264 18.842 1.00 82.81 187 PRO A C 1
ATOM 1462 O O . PRO A 1 187 ? -9.200 -6.584 18.883 1.00 82.81 187 PRO A O 1
#

Radius of gyration: 16.1 Å; Cα contacts (8 Å, |Δi|>4): 355; chains: 1; bounding box: 44×42×41 Å

Sequence (187 aa):
MRLLKPLTVDPDGTVEVVTATKYEVTSPLYGDTWVTIVPEMQTICRRFTGDVTMQLRELLGLPPDHEIPNIYTLRVKAADLFRPTPDPTPWTLCPCGNPSQGTCNFPAALQCGNSFPRDVPASHMQWIANTTFSVRQMPGGFPWTHLGYTYNWKLGADPYGASEYIVRKGAQVTVGPRVSPEEYCKP

Secondary structure (DSSP, 8-state):
--PPPPPPPPTTSEEEEEEEESSPP-SS-SS-EEEEETTHHHHHHTT--S-HHHHHHHHTT--TT----EEEEEEEEGGGEE-SSSS--TT-SSSSS-GGGSS----SS--TTTS--TT--HHHHHHHHHHIIIIISSTTPPP--SSSEEE---TTS-SEEEE-EEEPTT--EEE---B-HHHHT--

Foldseek 3Di:
DAWFAFFDADPVQKFKWKAFAPDDADFPGQFKGKTFGPPQLLVVLLPDDDPLQQQSCLQQQHPSPHDRFWMKIKIFRPVQKFFLALHRHRRGRWLDDDSPPVDDPQDPDDCRRPDHDPPDDPVSVVVNVCCCPPQAPDPNHTDDDSRQFHQRPPPPDDRTHGGIMIRGRNTGIDIDDIDGSVVSNHD

pLDDT: mean 89.53, std 11.97, range [51.91, 98.5]

Mean predicted aligned error: 4.83 Å